Protein 5A9A (pdb70)

Foldseek 3Di:
DDDPPCPDDVVVVVVVVVQVCLVCVLVPQQRKKKKWKWFAFPLRWIKIKIKIWRFKAWDWQALLSQFAPCDPVCVLQSVLVLCCLVPPPRGPHDDQDDRGGTFKIKMKIFGQWPQQPKWKDWAFNRRFNDPDNVPTDPDDPRIDGSVQFDALDPTITMDMGGDPHSGIIIIIMTGHDDDPPDDLCPPVRVVVSVVRTDMDTDDMDIGNHVVSVLVVCQVVQTWDQDPVRRTSGNSHGDDDDD

Nearest PDB structures (foldseek):
  5a9a-assembly1_A  TM=1.004E+00  e=1.719E-53  Simulium ubiquitum cypovirus
  5a8s-assembly1_A  TM=9.266E-01  e=2.709E-26  Antheraea mylitta cypovirus 4
  5a9c-assembly1_A  TM=9.370E-01  e=7.219E-24  Antheraea mylitta cypovirus 4
  5a8t-assembly1_A  TM=9.365E-01  e=8.129E-24  Antheraea mylitta cypovirus 4
  5yrc-assembly1_A  TM=8.456E-01  e=1.979E-15  Bombyx mori cypovirus 1

Sequence (242 aa):
SNQPFNQPNVLQERQHLVNRQLVQGPNVQDAIKRVAIIFIYKNGSYRLIDYNAPEFINGYFNWRDMLYMDKPAHSNRHKEFENQIRRPDHGDSHHPELFEYPVAIMISANGNICWENVRVEVENEDCLNHEDWRRARAWGPRCYKGSQMMKCSALGRFLYIPLRCQNESLKFKFPSRMSGGDNRYSSHSIGQVIQNNIIIRNNPLYLDNEGDLIDYMQAKNLCYIDSAAVVDCNGLAGDSEC

Radius of gyration: 21.83 Å; Cα contacts (8 Å, |Δi|>4): 462; chains: 1; bounding box: 40×85×52 Å

Structure (mmCIF, N/CA/C/O backbone):
data_5A9A
#
_entry.id   5A9A
#
_cell.length_a   103.360
_cell.length_b   103.360
_cell.length_c   103.360
_cell.angle_alpha   90.00
_cell.angle_beta   90.00
_cell.angle_gamma   90.00
#
_symmetry.space_group_name_H-M   'I 2 3'
#
loop_
_entity.id
_entity.type
_entity.pdbx_description
1 polymer POLYHEDRIN
2 non-polymer "URIDINE 5'-TRIPHOSPHATE"
3 water water
#
loop_
_atom_site.group_PDB
_atom_site.id
_atom_site.type_symbol
_atom_site.label_atom_id
_atom_site.label_alt_id
_atom_site.label_comp_id
_atom_site.label_asym_id
_atom_site.label_entity_id
_atom_site.label_seq_id
_atom_site.pdbx_PDB_ins_code
_atom_site.Cartn_x
_atom_site.Cartn_y
_atom_site.Cartn_z
_atom_site.occupancy
_atom_site.B_iso_or_equiv
_atom_site.auth_seq_id
_atom_site.auth_comp_id
_atom_site.auth_asym_id
_atom_site.auth_atom_id
_atom_site.pdbx_PDB_model_num
ATOM 4 N N . SER A 1 2 ? 51.120 76.796 -18.424 1.00 30.39 2 SER A N 1
ATOM 5 C CA . SER A 1 2 ? 51.183 75.343 -18.525 1.00 29.29 2 SER A CA 1
ATOM 6 C C . SER A 1 2 ? 49.925 74.694 -17.951 1.00 33.06 2 SER A C 1
ATOM 7 O O . SER A 1 2 ? 49.077 75.365 -17.357 1.00 27.99 2 SER A O 1
ATOM 10 N N . ASN A 1 3 ? 49.816 73.381 -18.128 1.00 30.72 3 ASN A N 1
ATOM 11 C CA . ASN A 1 3 ? 48.632 72.645 -17.706 1.00 31.82 3 ASN A CA 1
ATOM 12 C C . ASN A 1 3 ? 48.969 71.193 -17.384 1.00 31.33 3 ASN A C 1
ATOM 13 O O . ASN A 1 3 ? 49.802 70.579 -18.050 1.00 27.69 3 ASN A O 1
ATOM 18 N N . GLN A 1 4 ? 48.312 70.648 -16.364 1.00 30.68 4 GLN A N 1
ATOM 19 C CA . GLN A 1 4 ? 48.579 69.285 -15.917 1.00 31.15 4 GLN A CA 1
ATOM 20 C C . GLN A 1 4 ? 47.326 68.420 -16.006 1.00 30.79 4 GLN A C 1
ATOM 21 O O . GLN A 1 4 ? 46.641 68.207 -15.004 1.00 29.23 4 GLN A O 1
ATOM 27 N N . PRO A 1 5 ? 47.027 67.912 -17.211 1.00 28.82 5 PRO A N 1
ATOM 28 C CA . PRO A 1 5 ? 45.804 67.136 -17.454 1.00 28.15 5 PRO A CA 1
ATOM 29 C C . PRO A 1 5 ? 45.928 65.644 -17.133 1.00 29.41 5 PRO A C 1
ATOM 30 O O . PRO A 1 5 ? 44.957 64.902 -17.293 1.00 24.64 5 PRO A O 1
ATOM 34 N N . PHE A 1 6 ? 47.104 65.205 -16.698 1.00 29.59 6 PHE A N 1
ATOM 35 C CA . PHE A 1 6 ? 47.301 63.796 -16.374 1.00 29.79 6 PHE A CA 1
ATOM 36 C C . PHE A 1 6 ? 47.095 63.561 -14.884 1.00 33.67 6 PHE A C 1
ATOM 37 O O . PHE A 1 6 ? 48.024 63.224 -14.147 1.00 34.92 6 PHE A O 1
ATOM 45 N N . ASN A 1 7 ? 45.852 63.751 -14.457 1.00 32.10 7 ASN A N 1
ATOM 46 C CA . ASN A 1 7 ? 45.461 63.557 -13.071 1.00 30.63 7 ASN A CA 1
ATOM 47 C C . ASN A 1 7 ? 44.304 62.568 -12.972 1.00 28.62 7 ASN A C 1
ATOM 48 O O . ASN A 1 7 ? 43.407 62.726 -12.143 1.00 25.34 7 ASN A O 1
ATOM 53 N N . GLN A 1 8 ? 44.320 61.555 -13.835 1.00 27.56 8 GLN A N 1
ATOM 54 C CA . GLN A 1 8 ? 43.318 60.501 -13.780 1.00 29.00 8 GLN A CA 1
ATOM 55 C C . GLN A 1 8 ? 43.322 59.905 -12.381 1.00 28.59 8 GLN A C 1
ATOM 56 O O . GLN A 1 8 ? 44.355 59.427 -11.909 1.00 28.15 8 GLN A O 1
ATOM 62 N N . PRO A 1 9 ? 42.168 59.947 -11.701 1.00 27.38 9 PRO A N 1
ATOM 63 C CA . PRO A 1 9 ? 42.072 59.368 -10.358 1.00 26.36 9 PRO A CA 1
ATOM 64 C C . PRO A 1 9 ? 42.441 57.889 -10.338 1.00 24.12 9 PRO A C 1
ATOM 65 O O . PRO A 1 9 ? 42.282 57.208 -11.350 1.00 24.09 9 PRO A O 1
ATOM 69 N N . ASN A 1 10 ? 42.938 57.407 -9.203 1.00 27.17 10 ASN A N 1
ATOM 70 C CA . ASN A 1 10 ? 43.280 55.996 -9.055 1.00 29.40 10 ASN A CA 1
ATOM 71 C C . ASN A 1 10 ? 42.698 55.423 -7.769 1.00 27.90 10 ASN A C 1
ATOM 72 O O . ASN A 1 10 ? 43.280 54.532 -7.151 1.00 27.25 10 ASN A O 1
ATOM 77 N N . VAL A 1 11 ? 41.540 55.943 -7.377 1.00 26.14 11 VAL A N 1
ATOM 78 C CA . VAL A 1 11 ? 40.854 55.479 -6.178 1.00 25.43 11 VAL A CA 1
ATOM 79 C C . VAL A 1 11 ? 40.132 54.161 -6.453 1.00 24.54 11 VAL A C 1
ATOM 80 O O . VAL A 1 11 ? 39.984 53.329 -5.559 1.00 22.12 11 VAL A O 1
ATOM 84 N N . LEU A 1 12 ? 39.685 53.970 -7.692 1.00 22.59 12 LEU A N 1
ATOM 85 C CA . LEU A 1 12 ? 38.938 52.768 -8.049 1.00 23.25 12 LEU A CA 1
ATOM 86 C C . LEU A 1 12 ? 39.745 51.509 -7.747 1.00 22.38 12 LEU A C 1
ATOM 87 O O . LEU A 1 12 ? 39.241 50.578 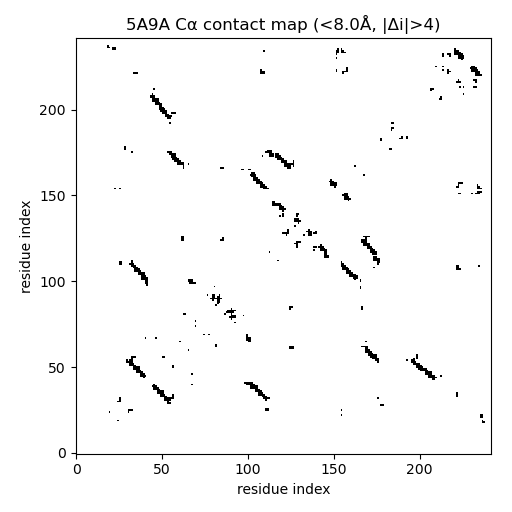-7.120 1.00 20.38 12 LEU A O 1
ATOM 92 N N . GLN A 1 13 ? 40.995 51.483 -8.202 1.00 22.13 13 GLN A N 1
ATOM 93 C CA . GLN A 1 13 ? 41.884 50.362 -7.926 1.00 27.12 13 GLN A CA 1
ATOM 94 C C . GLN A 1 13 ? 41.878 50.051 -6.437 1.00 27.15 13 GLN A C 1
ATOM 95 O O . GLN A 1 13 ? 41.838 48.891 -6.026 1.00 24.78 13 GLN A O 1
ATOM 101 N N . GLU A 1 14 ? 41.914 51.108 -5.635 1.00 25.95 14 GLU A N 1
ATOM 102 C CA . GLU A 1 14 ? 42.063 50.976 -4.194 1.00 28.21 14 GLU A CA 1
ATOM 103 C C . GLU A 1 14 ? 40.763 50.493 -3.565 1.00 26.01 14 GLU A C 1
ATOM 104 O O . GLU A 1 14 ? 40.779 49.695 -2.629 1.00 28.69 14 GLU A O 1
ATOM 110 N N . ARG A 1 15 ? 39.638 50.974 -4.084 1.00 23.07 15 ARG A N 1
ATOM 111 C CA . ARG A 1 15 ? 38.337 50.548 -3.584 1.00 23.90 15 ARG A CA 1
ATOM 112 C C . ARG A 1 15 ? 38.152 49.046 -3.778 1.00 26.44 15 ARG A C 1
ATOM 113 O O . ARG A 1 15 ? 37.744 48.338 -2.856 1.00 23.94 15 ARG A O 1
ATOM 121 N N . GLN A 1 16 ? 38.449 48.562 -4.980 1.00 21.73 16 GLN A N 1
ATOM 122 C CA . GLN A 1 16 ? 38.356 47.135 -5.265 1.00 22.36 16 GLN A CA 1
ATOM 123 C C . GLN A 1 16 ? 39.317 46.366 -4.368 1.00 24.16 16 GLN A C 1
ATOM 124 O O . GLN A 1 16 ? 38.983 45.307 -3.839 1.00 22.51 16 GLN A O 1
ATOM 130 N N . HIS A 1 17 ? 40.516 46.916 -4.205 1.00 26.35 17 HIS A N 1
ATOM 131 C CA . HIS A 1 17 ? 41.553 46.299 -3.390 1.00 30.32 17 HIS A CA 1
ATOM 132 C C . HIS A 1 17 ? 41.094 46.092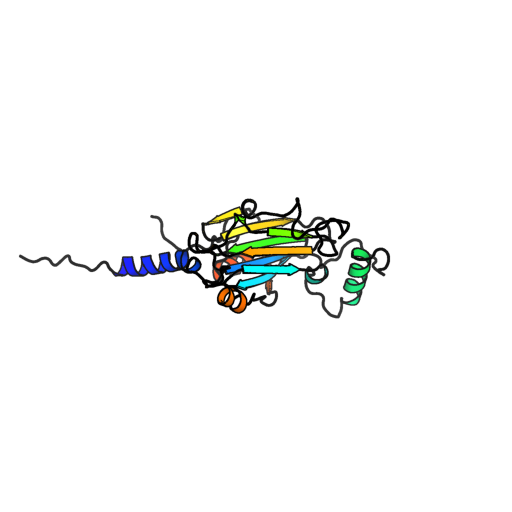 -1.948 1.00 31.11 17 HIS A C 1
ATOM 133 O O . HIS A 1 17 ? 41.375 45.056 -1.347 1.00 28.53 17 HIS A O 1
ATOM 140 N N . LEU A 1 18 ? 40.389 47.075 -1.397 1.00 28.53 18 LEU A N 1
ATOM 141 C CA . LEU A 1 18 ? 39.906 46.983 -0.024 1.00 29.43 18 LEU A CA 1
ATOM 142 C C . LEU A 1 18 ? 38.758 45.985 0.080 1.00 28.45 18 LEU A C 1
ATOM 143 O O . LEU A 1 18 ? 38.598 45.314 1.099 1.00 25.09 18 LEU A O 1
ATOM 148 N N . VAL A 1 19 ? 37.954 45.894 -0.974 1.00 24.09 19 VAL A N 1
ATOM 149 C CA . VAL A 1 19 ? 36.912 44.879 -1.036 1.00 25.65 19 VAL A CA 1
ATOM 150 C C . VAL A 1 19 ? 37.560 43.495 -0.992 1.00 26.51 19 VAL A C 1
ATOM 151 O O . VAL A 1 19 ? 37.088 42.599 -0.293 1.00 25.09 19 VAL A O 1
ATOM 155 N N . ASN A 1 20 ? 38.649 43.332 -1.738 1.00 23.06 20 ASN A N 1
ATOM 156 C CA . ASN A 1 20 ? 39.404 42.082 -1.723 1.00 25.21 20 ASN A CA 1
ATOM 157 C C . ASN A 1 20 ? 39.978 41.775 -0.340 1.00 27.70 20 ASN A C 1
ATOM 158 O O . ASN A 1 20 ? 39.859 40.652 0.150 1.00 26.46 20 ASN A O 1
ATOM 163 N N . ARG A 1 21 ? 40.602 42.770 0.286 1.00 26.12 21 ARG A N 1
ATOM 164 C CA . ARG A 1 21 ? 41.183 42.586 1.615 1.00 31.44 21 ARG A CA 1
ATOM 165 C C . ARG A 1 21 ? 40.087 42.334 2.641 1.00 27.39 21 ARG A C 1
ATOM 166 O O . ARG A 1 21 ? 40.264 41.549 3.572 1.00 25.64 21 ARG A O 1
ATOM 174 N N . GLN A 1 22 ? 38.955 43.003 2.457 1.00 25.93 22 GLN A N 1
ATOM 175 C CA . GLN A 1 22 ? 37.812 42.866 3.352 1.00 26.38 22 GLN A CA 1
ATOM 176 C C . GLN A 1 22 ? 37.376 41.411 3.503 1.00 26.91 22 GLN A C 1
ATOM 177 O O . GLN A 1 22 ? 37.050 40.963 4.602 1.00 25.32 22 GLN A O 1
ATOM 183 N N . LEU A 1 23 ? 37.367 40.677 2.396 1.00 25.39 23 LEU A N 1
ATOM 184 C CA . LEU A 1 23 ? 36.953 39.277 2.415 1.00 23.26 23 LEU A CA 1
ATOM 185 C C . LEU A 1 23 ? 37.969 38.411 3.152 1.00 24.04 23 LEU A C 1
ATOM 186 O O . LEU A 1 23 ? 37.614 37.394 3.749 1.00 23.42 23 LEU A O 1
ATOM 191 N N . VAL A 1 24 ? 39.232 38.819 3.112 1.00 23.68 24 VAL A N 1
ATOM 192 C CA . VAL A 1 24 ? 40.296 38.071 3.772 1.00 23.07 24 VAL A CA 1
ATOM 193 C C . VAL A 1 24 ? 40.440 38.464 5.239 1.00 26.14 24 VAL A C 1
ATOM 194 O O . VAL A 1 24 ? 40.780 37.630 6.078 1.00 23.99 24 VAL A O 1
ATOM 198 N N . GLN A 1 25 ? 40.181 39.731 5.550 1.00 23.14 25 GLN A N 1
ATOM 199 C CA . GLN A 1 25 ? 40.333 40.227 6.916 1.00 22.73 25 GLN A CA 1
ATOM 200 C C . GLN A 1 25 ? 39.006 40.267 7.672 1.00 19.94 25 GLN A C 1
ATOM 201 O O . GLN A 1 25 ? 38.986 40.281 8.904 1.00 18.78 25 GLN A O 1
ATOM 207 N N . GLY A 1 26 ? 37.904 40.292 6.932 1.00 18.12 26 GLY A N 1
ATOM 208 C CA . GLY A 1 26 ? 36.582 40.309 7.532 1.00 19.60 26 GLY A CA 1
ATOM 209 C C . GLY A 1 26 ? 36.399 39.242 8.600 1.00 17.18 26 GLY A C 1
ATOM 210 O O . GLY A 1 26 ? 35.851 39.515 9.665 1.00 16.97 26 GLY A O 1
ATOM 211 N N . PRO A 1 27 ? 36.838 38.008 8.312 1.00 17.87 27 PRO A N 1
ATOM 212 C CA . PRO A 1 27 ? 36.730 36.910 9.281 1.00 18.57 27 PRO A CA 1
ATOM 213 C C . PRO A 1 27 ? 37.513 37.126 10.579 1.00 17.42 27 PRO A C 1
ATOM 214 O O . PRO A 1 27 ? 37.260 36.412 11.549 1.00 16.48 27 PRO A O 1
ATOM 218 N N . ASN A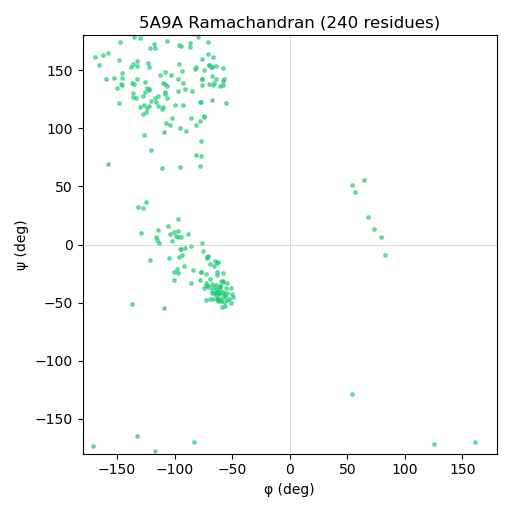 1 28 ? 38.432 38.089 10.604 1.00 17.51 28 ASN A N 1
ATOM 219 C CA . ASN A 1 28 ? 39.305 38.273 11.764 1.00 19.26 28 AS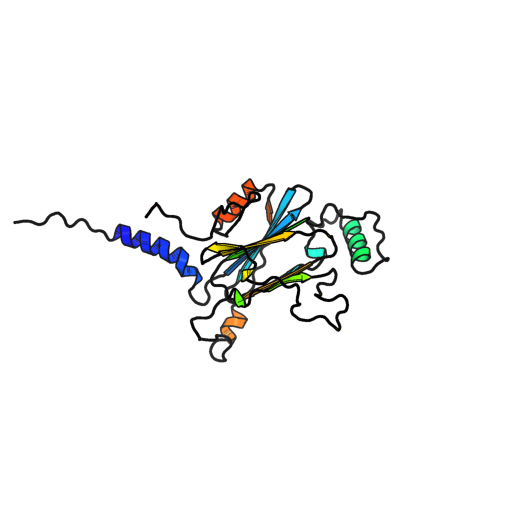N A CA 1
ATOM 220 C C . ASN A 1 28 ? 38.814 39.320 12.766 1.00 18.50 28 ASN A C 1
ATOM 221 O O . ASN A 1 28 ? 39.438 39.525 13.808 1.00 16.68 28 ASN A O 1
ATOM 226 N N . VAL A 1 29 ? 37.709 39.988 12.448 1.00 17.53 29 VAL A N 1
ATOM 227 C CA . VAL A 1 29 ? 37.066 40.887 13.400 1.00 17.80 29 VAL A CA 1
ATOM 228 C C .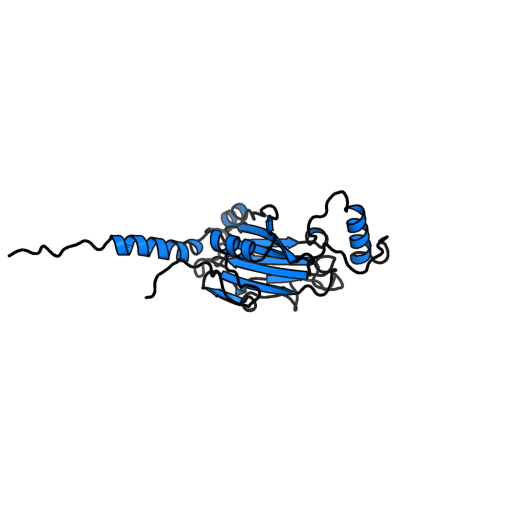 VAL A 1 29 ? 36.437 40.041 14.501 1.00 18.70 29 VAL A C 1
ATOM 229 O O . VAL A 1 29 ? 35.853 38.994 14.226 1.00 16.79 29 VAL A O 1
ATOM 233 N N . GLN A 1 30 ? 36.560 40.480 15.749 1.00 19.39 30 GLN A N 1
ATOM 234 C CA . GLN A 1 30 ? 35.966 39.735 16.853 1.00 16.96 30 GLN A CA 1
ATOM 235 C C . GLN A 1 30 ? 34.455 39.637 16.663 1.00 16.48 30 GLN A C 1
ATOM 236 O O . GLN A 1 30 ? 33.795 40.612 16.301 1.00 14.76 30 GLN A O 1
ATOM 242 N N . ASP A 1 31 ? 33.926 38.441 16.903 1.00 15.68 31 ASP A N 1
ATOM 243 C CA . ASP A 1 31 ? 32.517 38.124 16.657 1.00 17.38 31 ASP A CA 1
ATOM 244 C C . ASP A 1 31 ? 32.185 37.979 15.170 1.00 18.80 31 ASP A C 1
ATOM 245 O O . ASP A 1 31 ? 31.015 37.948 14.785 1.00 16.26 31 ASP A O 1
ATOM 250 N N . ALA A 1 32 ? 33.215 37.885 14.335 1.00 16.81 32 ALA A N 1
ATOM 251 C CA . ALA A 1 32 ? 33.016 37.477 12.951 1.00 17.79 32 ALA A CA 1
ATOM 252 C C . ALA A 1 32 ? 32.631 36.002 12.951 1.00 16.49 32 ALA A C 1
ATOM 253 O O . ALA A 1 32 ? 32.968 35.267 13.877 1.00 16.59 32 ALA A O 1
ATOM 255 N N . ILE A 1 33 ? 31.921 35.572 11.916 1.00 16.83 33 ILE A N 1
ATOM 256 C CA . ILE A 1 33 ? 31.468 34.190 11.832 1.00 16.82 33 ILE A CA 1
ATOM 257 C C . ILE A 1 33 ? 32.594 33.241 11.434 1.00 16.05 33 ILE A C 1
ATOM 258 O O . ILE A 1 33 ? 33.447 33.576 10.614 1.00 15.44 33 ILE A O 1
ATOM 263 N N . LYS A 1 34 ? 32.587 32.056 12.036 1.00 15.69 34 LYS A N 1
ATOM 264 C CA . LYS A 1 34 ? 33.441 30.956 11.603 1.00 16.54 34 LYS A CA 1
ATOM 265 C C . LYS A 1 34 ? 32.541 29.924 10.946 1.00 15.49 34 LYS A C 1
ATOM 266 O O . LYS A 1 34 ? 31.382 29.784 11.335 1.00 13.92 34 LYS A O 1
ATOM 272 N N . ARG A 1 35 ? 33.060 29.204 9.955 1.00 14.40 35 ARG A N 1
ATOM 273 C CA . ARG A 1 35 ? 32.235 28.269 9.197 1.00 16.23 35 ARG A CA 1
ATOM 274 C C . ARG A 1 35 ? 32.938 26.932 8.960 1.00 16.61 35 ARG A C 1
ATOM 275 O O . ARG A 1 35 ? 34.064 26.880 8.462 1.00 14.91 35 ARG A O 1
ATOM 283 N N . VAL A 1 36 ? 32.257 25.854 9.333 1.00 16.63 36 VAL A N 1
ATOM 284 C CA . VAL A 1 36 ? 32.801 24.509 9.214 1.00 16.09 36 VAL A CA 1
ATOM 285 C C . VAL A 1 36 ? 31.843 23.621 8.431 1.00 15.41 36 VAL A C 1
ATOM 286 O O . VAL A 1 36 ? 30.640 23.591 8.707 1.00 14.36 36 VAL A O 1
ATOM 290 N N . ALA A 1 37 ? 32.376 22.905 7.447 1.00 13.82 37 ALA A N 1
ATOM 291 C CA . ALA A 1 37 ? 31.588 21.913 6.724 1.00 15.92 37 ALA A CA 1
ATOM 292 C C . ALA A 1 37 ? 32.073 20.507 7.058 1.00 17.28 37 ALA A C 1
ATOM 293 O O . ALA A 1 37 ? 33.226 20.158 6.788 1.00 14.73 37 ALA A O 1
ATOM 295 N N . ILE A 1 38 ? 31.198 19.714 7.671 1.00 16.54 38 ILE A N 1
ATOM 296 C CA . ILE A 1 38 ? 31.465 18.299 7.882 1.00 16.83 38 ILE A CA 1
ATOM 297 C C . ILE A 1 38 ? 30.879 17.535 6.705 1.00 17.08 38 ILE A C 1
ATOM 298 O O . ILE A 1 38 ? 29.675 17.605 6.455 1.00 16.92 38 ILE A O 1
ATOM 303 N N . ILE A 1 39 ? 31.728 16.811 5.982 1.00 15.98 39 ILE A N 1
ATOM 304 C CA . ILE A 1 39 ? 31.296 16.098 4.787 1.00 16.31 39 ILE A CA 1
ATOM 305 C C . ILE A 1 39 ? 31.575 14.603 4.904 1.00 17.10 39 ILE A C 1
ATOM 306 O O . ILE A 1 39 ? 32.727 14.188 5.044 1.00 18.16 39 ILE A O 1
ATOM 311 N N . PHE A 1 40 ? 30.518 13.799 4.843 1.00 18.10 40 PHE A N 1
ATOM 312 C CA . PHE A 1 40 ? 30.662 12.349 4.863 1.00 17.46 40 PHE A CA 1
ATOM 313 C C . PHE A 1 40 ? 30.621 11.790 3.446 1.00 16.12 40 PHE A C 1
ATOM 314 O O . PHE A 1 40 ? 29.864 12.271 2.604 1.00 15.35 40 PHE A O 1
ATOM 322 N N . ILE A 1 41 ? 31.441 10.776 3.193 1.00 15.85 41 ILE A N 1
ATOM 323 C CA . ILE A 1 41 ? 31.432 10.075 1.915 1.00 18.22 41 ILE A CA 1
ATOM 324 C C . ILE A 1 41 ? 30.825 8.696 2.119 1.00 15.74 41 ILE A C 1
ATOM 325 O O . ILE A 1 41 ? 31.126 8.028 3.108 1.00 16.46 41 ILE A O 1
ATOM 330 N N . TYR A 1 42 ? 29.979 8.268 1.187 1.00 14.38 42 TYR A N 1
ATOM 331 C CA . TYR A 1 42 ? 29.251 7.012 1.348 1.00 15.93 42 TYR A CA 1
ATOM 332 C C . TYR A 1 42 ? 29.573 5.979 0.273 1.00 19.19 42 TYR A C 1
ATOM 333 O O . TYR A 1 42 ? 30.283 6.266 -0.693 1.00 16.46 42 TYR A O 1
ATOM 342 N N . LYS A 1 43 ? 29.048 4.771 0.462 1.00 18.13 43 LYS A N 1
ATOM 343 C CA . LYS A 1 43 ? 29.365 3.645 -0.404 1.00 20.24 43 LYS A CA 1
ATOM 344 C C . LYS A 1 43 ? 28.741 3.781 -1.788 1.00 20.03 43 LYS A C 1
ATOM 345 O O . LYS A 1 43 ? 29.052 2.998 -2.684 1.00 23.23 43 LYS A O 1
ATOM 351 N N . ASN A 1 44 ? 27.861 4.763 -1.962 1.00 17.83 44 ASN A N 1
ATOM 352 C CA . ASN A 1 44 ? 27.315 5.057 -3.283 1.00 18.59 44 ASN A CA 1
ATOM 353 C C . ASN A 1 44 ? 28.108 6.168 -3.967 1.00 17.63 44 ASN A C 1
ATOM 354 O O . ASN A 1 44 ? 27.734 6.640 -5.037 1.00 16.59 44 ASN A O 1
ATOM 359 N N . GLY A 1 45 ? 29.204 6.581 -3.336 1.00 17.47 45 GLY A N 1
ATOM 360 C CA . GLY A 1 45 ? 30.103 7.561 -3.918 1.00 18.46 45 GLY A CA 1
ATOM 361 C C . GLY A 1 45 ? 29.612 8.992 -3.794 1.00 18.20 45 GLY A C 1
ATOM 362 O O . GLY A 1 45 ? 30.215 9.910 -4.353 1.00 16.97 45 GLY A O 1
ATOM 363 N N . SER A 1 46 ? 28.519 9.190 -3.063 1.00 15.35 46 SER A N 1
ATOM 364 C CA . SER A 1 46 ? 27.945 10.522 -2.905 1.00 15.93 46 SER A CA 1
ATOM 365 C C . SER A 1 46 ? 28.211 11.072 -1.510 1.00 16.20 46 SER A C 1
ATOM 366 O O . SER A 1 46 ? 28.748 10.375 -0.650 1.00 13.85 46 SER A O 1
ATOM 369 N N . TYR A 1 47 ? 27.821 12.325 -1.296 1.00 15.66 47 TYR A N 1
ATOM 370 C CA . TYR A 1 47 ? 28.191 13.047 -0.087 1.00 16.31 47 TYR A CA 1
ATOM 371 C C . TYR A 1 47 ? 26.988 13.540 0.705 1.00 14.97 47 TYR A C 1
ATOM 372 O O . TYR A 1 47 ? 25.918 13.786 0.154 1.00 14.16 47 TYR A O 1
ATOM 381 N N . ARG A 1 48 ? 27.185 13.680 2.011 1.00 15.69 48 ARG A N 1
ATOM 382 C CA . ARG A 1 48 ? 26.232 14.363 2.871 1.00 15.13 48 ARG A CA 1
ATOM 383 C C . ARG A 1 48 ? 26.992 15.440 3.629 1.00 16.25 48 ARG A C 1
ATOM 384 O O . ARG A 1 48 ? 27.931 15.138 4.365 1.00 15.54 48 ARG A O 1
ATOM 392 N N . LEU A 1 49 ? 26.590 16.692 3.438 1.00 14.32 49 LEU A N 1
ATOM 393 C CA . LEU A 1 49 ? 27.339 17.827 3.965 1.00 16.15 49 LEU A CA 1
ATOM 394 C C . LEU A 1 49 ? 26.546 18.572 5.029 1.00 16.14 49 LEU A C 1
ATOM 395 O O . LEU A 1 49 ? 25.401 18.965 4.806 1.00 16.17 49 LEU A O 1
ATOM 400 N N . ILE A 1 50 ? 27.164 18.769 6.188 1.00 19.17 50 ILE A N 1
ATOM 401 C CA . ILE A 1 50 ? 26.527 19.506 7.272 1.00 18.90 50 ILE A CA 1
ATOM 402 C C . ILE A 1 50 ? 27.277 20.803 7.539 1.00 17.78 50 ILE A C 1
ATOM 403 O O . ILE A 1 50 ? 28.453 20.797 7.900 1.00 15.57 50 ILE A O 1
ATOM 408 N N . ASP A 1 51 ? 26.569 21.913 7.367 1.00 17.46 51 ASP A N 1
ATOM 409 C CA . ASP A 1 51 ? 27.167 23.240 7.402 1.00 17.84 51 ASP A CA 1
ATOM 410 C C . ASP A 1 51 ? 26.942 23.915 8.754 1.00 18.55 51 ASP A C 1
ATOM 411 O O . ASP A 1 51 ? 25.802 24.122 9.171 1.00 15.58 51 ASP A O 1
ATOM 416 N N . TYR A 1 52 ? 28.037 24.256 9.430 1.00 16.80 52 TYR A N 1
ATOM 417 C CA . TYR A 1 52 ? 27.979 24.892 10.744 1.00 16.01 52 TYR A CA 1
ATOM 418 C C . TYR A 1 52 ? 28.494 26.324 10.677 1.00 15.87 52 TYR A C 1
ATOM 419 O O . TYR A 1 52 ? 29.412 26.626 9.912 1.00 15.65 52 TYR A O 1
ATOM 428 N N . ASN A 1 53 ? 27.916 27.204 11.487 1.00 15.17 53 ASN A N 1
ATOM 429 C CA . ASN A 1 53 ? 28.498 28.527 11.692 1.00 14.42 53 ASN A CA 1
ATOM 430 C C . ASN A 1 53 ? 28.277 29.028 13.118 1.00 14.84 53 ASN A C 1
ATOM 431 O O . ASN A 1 53 ? 27.273 28.705 13.757 1.00 13.80 53 ASN A O 1
ATOM 436 N N . ALA A 1 54 ? 29.237 29.799 13.618 1.00 13.81 54 ALA A N 1
ATOM 437 C CA . ALA A 1 54 ? 29.142 30.392 14.948 1.00 16.06 54 ALA A CA 1
ATOM 438 C C . ALA A 1 54 ? 30.199 31.482 15.094 1.00 16.06 54 ALA A C 1
ATOM 439 O O . ALA A 1 54 ? 31.218 31.460 14.404 1.00 14.96 54 ALA A O 1
ATOM 441 N N . PRO A 1 55 ? 29.949 32.456 15.979 1.00 15.95 55 PRO A N 1
ATOM 442 C CA . PRO A 1 55 ? 30.885 33.571 16.153 1.00 17.44 55 PRO A CA 1
ATOM 443 C C . PRO A 1 55 ? 31.938 33.362 17.245 1.00 20.45 55 PRO A C 1
ATOM 444 O O . PRO A 1 55 ? 32.945 34.072 17.229 1.00 18.92 55 PRO A O 1
ATOM 448 N N . GLU A 1 56 ? 31.726 32.424 18.168 1.00 17.43 56 GLU A N 1
ATOM 449 C CA . GLU A 1 56 ? 32.705 32.185 19.231 1.00 17.76 56 GLU A CA 1
ATOM 450 C C . GLU A 1 56 ? 33.434 30.850 19.049 1.00 17.56 56 GLU A C 1
ATOM 451 O O . GLU A 1 56 ? 34.662 30.804 19.020 1.00 16.62 56 GLU A O 1
ATOM 457 N N . PHE A 1 57 ? 32.678 29.764 18.939 1.00 16.26 57 PHE A N 1
ATOM 458 C CA . PHE A 1 57 ? 33.273 28.452 18.688 1.00 17.03 57 PHE A CA 1
ATOM 459 C C . PHE A 1 57 ? 32.257 27.473 18.123 1.00 15.90 57 PHE A C 1
ATOM 460 O O . PHE A 1 57 ? 31.091 27.484 18.510 1.00 15.94 57 PHE A O 1
ATOM 468 N N . ILE A 1 58 ? 32.710 26.634 17.195 1.00 16.16 58 ILE A N 1
ATOM 469 C CA . ILE A 1 58 ? 31.883 25.558 16.667 1.00 17.00 58 ILE A CA 1
ATOM 470 C C . ILE A 1 58 ? 32.317 24.234 17.266 1.00 17.07 58 ILE A C 1
ATOM 471 O O . ILE A 1 58 ? 33.341 23.673 16.877 1.00 17.01 58 ILE A O 1
ATOM 476 N N . ASN A 1 59 ? 31.546 23.744 18.227 1.00 16.17 59 ASN A N 1
ATOM 477 C CA . ASN A 1 59 ? 31.717 22.381 18.695 1.00 18.89 59 ASN A CA 1
ATOM 478 C C . ASN A 1 59 ? 30.416 21.618 18.513 1.00 20.78 59 ASN A C 1
ATOM 479 O O . ASN A 1 59 ? 29.373 22.202 18.215 1.00 18.66 59 ASN A O 1
ATOM 484 N N . GLY A 1 60 ? 30.486 20.306 18.679 1.00 17.35 60 GLY A N 1
ATOM 485 C CA . GLY A 1 60 ? 29.339 19.458 18.445 1.00 19.60 60 GLY A CA 1
ATOM 486 C C . GLY A 1 60 ? 29.796 18.032 18.248 1.00 19.51 60 GLY A C 1
ATOM 487 O O . GLY A 1 60 ? 30.964 17.707 18.473 1.00 15.67 60 GLY A O 1
ATOM 488 N N . TYR A 1 61 ? 28.878 17.179 17.815 1.00 17.62 61 TYR A N 1
ATOM 489 C CA . TYR A 1 61 ? 29.183 15.769 17.676 1.00 15.54 61 TYR A CA 1
ATOM 490 C C . TYR A 1 61 ? 28.230 15.101 16.707 1.00 16.45 61 TYR A C 1
ATOM 491 O O . TYR A 1 61 ? 27.187 15.649 16.353 1.00 16.26 61 TYR A O 1
ATOM 500 N N . PHE A 1 62 ? 28.612 13.905 16.284 1.00 16.83 62 PHE A N 1
ATOM 501 C CA . PHE A 1 62 ? 27.707 12.993 15.616 1.00 16.45 62 PHE A CA 1
ATOM 502 C C . PHE A 1 62 ? 27.754 11.698 16.401 1.00 16.43 62 PHE A C 1
ATOM 503 O O . PHE A 1 62 ? 28.799 11.053 16.450 1.00 16.49 62 PHE A O 1
ATOM 511 N N . ASN A 1 63 ? 26.650 11.318 17.037 1.00 16.12 63 ASN A N 1
ATOM 512 C CA . ASN A 1 63 ? 26.604 10.013 17.684 1.00 15.60 63 ASN A CA 1
ATOM 513 C C . ASN A 1 63 ? 26.554 8.972 16.581 1.00 16.21 63 ASN A C 1
ATOM 514 O O . ASN A 1 63 ? 26.462 9.332 15.408 1.00 16.16 63 ASN A O 1
ATOM 519 N N . TRP A 1 64 ? 26.623 7.693 16.932 1.00 15.17 64 TRP A N 1
ATOM 520 C CA . TRP A 1 64 ? 26.722 6.662 15.907 1.00 16.15 64 TRP A CA 1
ATOM 521 C C . TRP A 1 64 ? 25.591 6.780 14.887 1.00 16.51 64 TRP A C 1
ATOM 522 O O . TRP A 1 64 ? 25.826 6.743 13.681 1.00 15.61 64 TRP A O 1
ATOM 533 N N . ARG A 1 65 ? 24.365 6.925 15.379 1.00 17.16 65 ARG A N 1
ATOM 534 C CA . ARG A 1 65 ? 23.195 7.010 14.513 1.00 16.28 65 ARG A CA 1
ATOM 535 C C . ARG A 1 65 ? 23.288 8.209 13.575 1.00 16.39 65 ARG A C 1
ATOM 536 O O . ARG A 1 65 ? 22.854 8.141 12.426 1.00 17.84 65 ARG A O 1
ATOM 544 N N . ASP A 1 66 ? 23.858 9.305 14.071 1.00 15.50 66 ASP A N 1
ATOM 545 C CA . ASP A 1 66 ? 23.984 10.531 13.288 1.00 16.46 66 ASP A CA 1
ATOM 546 C C . ASP A 1 66 ? 24.897 10.359 12.079 1.00 16.66 66 ASP A C 1
ATOM 547 O O . ASP A 1 66 ? 24.911 11.206 11.187 1.00 16.23 66 ASP A O 1
ATOM 552 N N . MET A 1 67 ? 25.658 9.269 12.051 1.00 15.45 67 MET A N 1
ATOM 553 C CA . MET A 1 67 ? 26.623 9.041 10.981 1.00 15.63 67 MET A CA 1
ATOM 554 C C . MET A 1 67 ? 25.942 8.570 9.702 1.00 16.93 67 MET A C 1
ATOM 555 O O . MET A 1 67 ? 26.482 8.740 8.608 1.00 15.64 67 MET A O 1
ATOM 560 N N . LEU A 1 68 ? 24.757 7.980 9.838 1.00 16.98 68 LEU A N 1
ATOM 561 C CA . LEU A 1 68 ? 24.115 7.303 8.716 1.00 17.27 68 LEU A CA 1
ATOM 562 C C . LEU A 1 68 ? 23.623 8.261 7.629 1.00 18.84 68 LEU A C 1
ATOM 563 O O . LEU A 1 68 ? 23.322 9.428 7.884 1.00 16.65 68 LEU A O 1
ATOM 568 N N . TYR A 1 69 ? 23.539 7.727 6.415 1.00 20.20 69 TYR A N 1
ATOM 569 C CA . TYR A 1 69 ? 23.227 8.491 5.215 1.00 20.06 69 TYR A CA 1
ATOM 570 C C . TYR A 1 69 ? 21.873 9.201 5.277 1.00 23.81 69 TYR A C 1
ATOM 571 O O . TYR A 1 69 ? 21.792 10.413 5.070 1.00 20.30 69 TYR A O 1
ATOM 580 N N . MET A 1 70 ? 20.811 8.450 5.555 1.00 23.87 70 MET A N 1
ATOM 581 C CA . MET A 1 70 ? 19.464 9.014 5.544 1.00 29.45 70 MET A CA 1
ATOM 582 C C . MET A 1 70 ? 18.628 8.536 6.727 1.00 36.42 70 MET A C 1
ATOM 583 O O . MET A 1 70 ? 18.028 9.342 7.437 1.00 31.61 70 MET A O 1
ATOM 588 N N . ASP A 1 71 ? 18.584 7.225 6.931 1.00 36.49 71 ASP A N 1
ATOM 589 C CA . ASP A 1 71 ? 17.847 6.662 8.052 1.00 40.63 71 ASP A CA 1
ATOM 590 C C . ASP A 1 71 ? 16.350 6.935 7.900 1.00 44.72 71 ASP A C 1
ATOM 591 O O . ASP A 1 71 ? 15.720 7.512 8.787 1.00 42.90 71 ASP A O 1
ATOM 596 N N . LYS A 1 72 ? 15.788 6.519 6.768 1.00 37.17 72 LYS A N 1
ATOM 597 C CA . LYS A 1 72 ? 14.363 6.687 6.505 1.00 44.28 72 LYS A CA 1
ATOM 598 C C . LYS A 1 72 ? 13.539 5.671 7.288 1.00 44.67 72 LYS A C 1
ATOM 599 O O . LYS A 1 72 ? 14.056 4.634 7.704 1.00 42.76 72 LYS A O 1
ATOM 605 N N . PRO A 1 73 ? 12.243 5.963 7.481 1.00 44.35 73 PRO A N 1
ATOM 606 C CA . PRO A 1 73 ? 11.339 5.040 8.176 1.00 48.79 73 PRO A CA 1
ATOM 607 C C . PRO A 1 73 ? 11.395 3.615 7.623 1.00 40.22 73 PRO A C 1
ATOM 608 O O . PRO A 1 73 ? 11.308 2.660 8.394 1.00 43.70 73 PRO A O 1
ATOM 612 N N . ALA A 1 74 ? 11.542 3.476 6.309 1.00 39.40 74 ALA A N 1
ATOM 613 C CA . ALA A 1 74 ? 11.583 2.157 5.681 1.00 42.80 74 ALA A CA 1
ATOM 614 C C . ALA A 1 74 ? 12.790 1.342 6.146 1.00 46.17 74 ALA A C 1
ATOM 615 O O . ALA A 1 74 ? 12.776 0.112 6.088 1.00 42.75 74 ALA A O 1
ATOM 617 N N . HIS A 1 75 ? 13.833 2.029 6.603 1.00 43.04 75 HIS A N 1
ATOM 618 C CA . HIS A 1 75 ? 15.064 1.359 7.011 1.00 39.84 75 HIS A CA 1
ATOM 619 C C . HIS A 1 75 ? 15.330 1.519 8.507 1.00 37.17 75 HIS A C 1
ATOM 620 O O . HIS A 1 75 ? 16.422 1.211 8.984 1.00 30.82 75 HIS A O 1
ATOM 627 N N . SER A 1 76 ? 14.330 1.992 9.244 1.00 37.57 76 SER A N 1
ATOM 628 C CA . SER A 1 76 ? 14.493 2.265 10.669 1.00 34.32 76 SER A CA 1
ATOM 629 C C . SER A 1 76 ? 14.787 0.994 11.463 1.00 31.97 76 SER A C 1
ATOM 630 O O . SER A 1 76 ? 15.626 0.996 12.363 1.00 29.59 76 SER A O 1
ATOM 633 N N . ASN A 1 77 ? 14.100 -0.092 11.123 1.00 31.95 77 ASN A N 1
ATOM 634 C CA . ASN A 1 77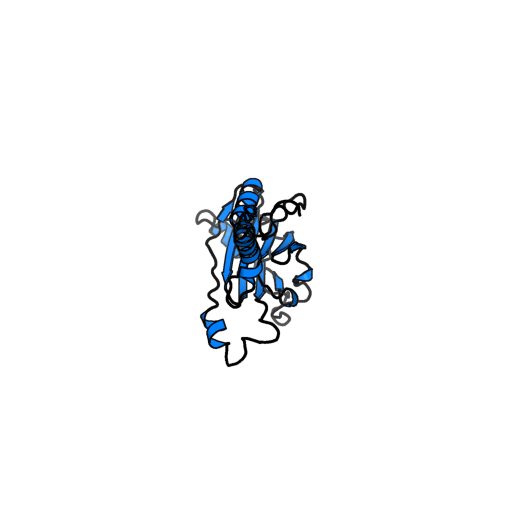 ? 14.263 -1.349 11.844 1.00 31.33 77 ASN A CA 1
ATOM 635 C C . ASN A 1 77 ? 15.659 -1.919 11.619 1.00 31.31 77 ASN A C 1
ATOM 636 O O . ASN A 1 77 ? 16.333 -2.339 12.561 1.00 22.37 77 ASN A O 1
ATOM 641 N N . ARG A 1 78 ? 16.084 -1.930 10.360 1.00 24.38 78 ARG A N 1
ATOM 642 C CA . ARG A 1 78 ? 17.423 -2.376 10.008 1.00 24.70 78 ARG A CA 1
ATOM 643 C C . ARG A 1 78 ? 18.476 -1.575 10.766 1.00 22.37 78 ARG A C 1
ATOM 644 O O . ARG A 1 78 ? 19.443 -2.131 11.285 1.00 20.31 78 ARG A O 1
ATOM 652 N N . HIS A 1 79 ? 18.282 -0.262 10.827 1.00 21.32 79 HIS A N 1
ATOM 653 C CA . HIS A 1 79 ? 19.256 0.621 11.457 1.00 22.40 79 HIS A CA 1
ATOM 654 C C . HIS A 1 79 ? 19.234 0.486 12.979 1.00 21.07 79 HIS A C 1
ATOM 655 O O . HIS A 1 79 ? 20.276 0.562 13.630 1.00 19.40 79 HIS A O 1
ATOM 662 N N . LYS A 1 80 ? 18.049 0.277 13.542 1.00 21.58 80 LYS A N 1
ATOM 663 C CA . LYS A 1 80 ? 17.928 0.030 14.974 1.00 20.30 80 LYS A CA 1
ATOM 664 C C . LYS A 1 80 ? 18.689 -1.230 15.376 1.00 20.49 80 LYS A C 1
ATOM 665 O O . LYS A 1 80 ? 19.440 -1.227 16.353 1.00 18.74 80 LYS A O 1
ATOM 671 N N . GLU A 1 81 ? 18.487 -2.309 14.626 1.00 18.72 81 GLU A N 1
ATOM 672 C CA . GLU A 1 81 ? 19.099 -3.589 14.961 1.00 18.90 81 GLU A CA 1
ATOM 673 C C . GLU A 1 81 ? 20.611 -3.536 14.787 1.00 17.77 81 GLU A C 1
ATOM 674 O O . GLU A 1 81 ? 21.358 -4.098 15.588 1.00 16.53 81 GLU A O 1
ATOM 680 N N . PHE A 1 82 ? 21.067 -2.862 13.737 1.00 16.24 82 PHE A N 1
ATOM 681 C CA . PHE A 1 82 ? 22.499 -2.716 13.528 1.00 16.94 82 PHE A CA 1
ATOM 682 C C . PHE A 1 82 ? 23.092 -1.916 14.686 1.00 16.79 82 PHE A C 1
ATOM 683 O O . PHE A 1 82 ? 24.155 -2.251 15.206 1.00 14.35 82 PHE A O 1
ATOM 691 N N . GLU A 1 83 ? 22.393 -0.864 15.100 1.00 16.06 83 GLU A N 1
ATOM 692 C CA . GLU A 1 83 ? 22.864 -0.053 16.217 1.00 17.85 83 GLU A CA 1
ATOM 693 C C . GLU A 1 83 ? 22.936 -0.881 17.501 1.00 17.96 83 GLU A C 1
ATOM 694 O O . GLU A 1 83 ? 23.874 -0.743 18.285 1.00 16.11 83 GLU A O 1
ATOM 700 N N . ASN A 1 84 ? 21.944 -1.740 17.716 1.00 19.03 84 ASN A N 1
ATOM 701 C CA . ASN A 1 84 ? 21.962 -2.637 18.867 1.00 18.83 84 ASN A CA 1
ATOM 702 C C . ASN A 1 84 ? 23.223 -3.490 18.883 1.00 19.28 84 ASN A C 1
ATOM 703 O O . ASN A 1 84 ? 23.939 -3.543 19.885 1.00 19.55 84 ASN A O 1
ATOM 708 N N . GLN A 1 85 ? 23.489 -4.160 17.768 1.00 17.54 85 GLN A N 1
ATOM 709 C CA . GLN A 1 85 ? 24.633 -5.055 17.676 1.00 18.76 85 GLN A CA 1
ATOM 710 C C . GLN A 1 85 ? 25.940 -4.299 17.898 1.00 18.41 85 GLN A C 1
ATOM 711 O O . GLN A 1 85 ? 26.857 -4.805 18.544 1.00 17.80 85 GLN A O 1
ATOM 717 N N . ILE A 1 86 ? 26.018 -3.081 17.371 1.00 17.54 86 ILE A N 1
ATOM 718 C CA . ILE A 1 86 ? 27.231 -2.281 17.497 1.00 21.12 86 ILE A CA 1
ATOM 719 C C . ILE A 1 86 ? 27.427 -1.750 18.919 1.00 18.26 86 ILE A C 1
ATOM 720 O O . ILE A 1 86 ? 28.515 -1.861 19.479 1.00 16.22 86 ILE A O 1
ATOM 725 N N . ARG A 1 87 ? 26.376 -1.178 19.501 1.00 17.35 87 ARG A N 1
ATOM 726 C CA . ARG A 1 87 ? 26.492 -0.514 20.800 1.00 17.60 87 ARG A CA 1
ATOM 727 C C . ARG A 1 87 ? 26.155 -1.419 21.981 1.00 18.93 87 ARG A C 1
ATOM 728 O O . ARG A 1 87 ? 26.349 -1.038 23.137 1.00 17.26 87 ARG A O 1
ATOM 736 N N . ARG A 1 88 ? 25.632 -2.606 21.698 1.00 17.65 88 ARG A N 1
ATOM 737 C CA . ARG A 1 88 ? 25.351 -3.572 22.752 1.00 17.38 88 ARG A CA 1
ATOM 738 C C . ARG A 1 88 ? 25.286 -4.991 22.193 1.00 17.59 88 ARG A C 1
ATOM 739 O O . ARG A 1 88 ? 24.218 -5.604 22.137 1.00 16.54 88 ARG A O 1
ATOM 747 N N . PRO A 1 89 ? 26.444 -5.519 21.775 1.00 17.17 89 PRO A N 1
ATOM 748 C CA . PRO A 1 89 ? 26.547 -6.903 21.302 1.00 17.43 89 PRO A CA 1
ATOM 749 C C . PRO A 1 89 ? 26.219 -7.881 22.424 1.00 15.93 89 PRO A C 1
ATOM 750 O O . PRO A 1 89 ? 26.587 -7.603 23.565 1.00 15.45 89 PRO A O 1
ATOM 754 N N . ASP A 1 90 ? 25.534 -8.986 22.134 1.00 16.27 90 ASP A N 1
ATOM 755 C CA . ASP A 1 90 ? 25.039 -9.308 20.797 1.00 16.73 90 ASP A CA 1
ATOM 756 C C . ASP A 1 90 ? 23.514 -9.221 20.776 1.00 17.17 90 ASP A C 1
ATOM 757 O O . ASP A 1 90 ? 22.831 -10.228 20.583 1.00 15.80 90 ASP A O 1
ATOM 762 N N . HIS A 1 91 ? 22.979 -8.019 20.968 1.00 15.96 91 HIS A N 1
ATOM 763 C CA . HIS A 1 91 ? 21.540 -7.862 21.171 1.00 17.54 91 HIS A CA 1
ATOM 764 C C . HIS A 1 91 ? 20.790 -7.289 19.970 1.00 18.80 91 HIS A C 1
ATOM 765 O O . HIS A 1 91 ? 19.652 -6.840 20.106 1.00 18.96 91 HIS A O 1
ATOM 772 N N . GLY A 1 92 ? 21.417 -7.311 18.800 1.00 17.38 92 GLY A N 1
ATOM 773 C CA . GLY A 1 92 ? 20.770 -6.822 17.596 1.00 19.56 92 GLY A CA 1
ATOM 774 C C . GLY A 1 92 ? 20.385 -7.940 16.647 1.00 18.17 92 GLY A C 1
ATOM 775 O O . GLY A 1 92 ? 21.204 -8.797 16.322 1.00 18.13 92 GLY A O 1
ATOM 776 N N . ASP A 1 93 ? 19.131 -7.937 16.207 1.00 19.59 93 ASP A N 1
ATOM 777 C CA . ASP A 1 93 ? 18.693 -8.862 15.171 1.00 19.03 93 ASP A CA 1
ATOM 778 C C . ASP A 1 93 ? 19.194 -8.329 13.832 1.00 20.09 93 ASP A C 1
ATOM 779 O O . ASP A 1 93 ? 18.416 -7.905 12.978 1.00 17.77 93 ASP A O 1
ATOM 784 N N . SER A 1 94 ? 20.513 -8.351 13.672 1.00 19.33 94 SER A N 1
ATOM 785 C CA . SER A 1 94 ? 21.178 -7.769 12.514 1.00 20.42 94 SER A CA 1
ATOM 786 C C . SER A 1 94 ? 22.001 -8.847 11.815 1.00 20.46 94 SER A C 1
ATOM 787 O O . SER A 1 94 ? 22.737 -9.585 12.467 1.00 20.36 94 SER A O 1
ATOM 790 N N . HIS A 1 95 ? 21.881 -8.934 10.492 1.00 20.22 95 HIS A N 1
ATOM 791 C CA . HIS A 1 95 ? 22.387 -10.093 9.761 1.00 20.98 95 HIS A CA 1
ATOM 792 C C . HIS A 1 95 ? 23.520 -9.802 8.779 1.00 20.38 95 HIS A C 1
ATOM 793 O O . HIS A 1 95 ? 23.909 -10.692 8.027 1.00 18.88 95 HIS A O 1
ATOM 800 N N . HIS A 1 96 ? 24.043 -8.579 8.766 1.00 18.61 96 HIS A N 1
ATOM 801 C CA . HIS A 1 96 ? 25.127 -8.243 7.843 1.00 19.52 96 HIS A CA 1
ATOM 802 C C . HIS A 1 96 ? 26.252 -7.508 8.560 1.00 18.86 96 HIS A C 1
ATOM 803 O O . HIS A 1 96 ? 25.996 -6.696 9.447 1.00 18.29 96 HIS A O 1
ATOM 810 N N . PRO A 1 97 ? 27.508 -7.792 8.175 1.00 18.41 97 PRO A N 1
ATOM 811 C CA . PRO A 1 97 ? 28.645 -7.133 8.826 1.00 19.86 97 PRO A CA 1
ATOM 812 C C . PRO A 1 97 ? 28.634 -5.613 8.679 1.00 20.49 97 PRO A C 1
ATOM 813 O O . PRO A 1 97 ? 29.040 -4.928 9.616 1.00 18.15 97 PRO A O 1
ATOM 817 N N . GLU A 1 98 ? 28.175 -5.096 7.542 1.00 17.76 98 GLU A N 1
ATOM 818 C CA . GLU A 1 98 ? 28.191 -3.653 7.314 1.00 19.50 98 GLU A CA 1
ATOM 819 C C . GLU A 1 98 ? 26.869 -3.116 6.766 1.00 18.75 98 GLU A C 1
ATOM 820 O O . GLU A 1 98 ? 26.109 -3.834 6.114 1.00 16.87 98 GLU A O 1
ATOM 826 N N . LEU A 1 99 ? 26.608 -1.843 7.048 1.00 17.05 99 LEU A N 1
ATOM 827 C CA . LEU A 1 99 ? 25.454 -1.151 6.497 1.00 19.34 99 LEU A CA 1
ATOM 828 C C . LEU A 1 99 ? 25.849 -0.432 5.213 1.00 22.19 99 LEU A C 1
ATOM 829 O O . LEU A 1 99 ? 26.923 0.164 5.132 1.00 19.05 99 LEU A O 1
ATOM 834 N N . PHE A 1 100 ? 24.980 -0.496 4.211 1.00 21.95 100 PHE A N 1
ATOM 835 C CA . PHE A 1 100 ? 25.140 0.314 3.012 1.00 22.80 100 PHE A CA 1
ATOM 836 C C . PHE A 1 100 ? 25.264 1.797 3.370 1.00 20.50 100 PHE A C 1
ATOM 837 O O . PHE A 1 100 ? 25.980 2.541 2.701 1.00 18.35 100 PHE A O 1
ATOM 845 N N . GLU A 1 101 ? 24.576 2.221 4.428 1.00 18.55 101 GLU A N 1
ATOM 846 C CA . GLU A 1 101 ? 24.437 3.648 4.723 1.00 20.30 101 GLU A CA 1
ATOM 847 C C . GLU A 1 101 ? 25.417 4.218 5.749 1.00 18.36 101 GLU A C 1
ATOM 848 O O . GLU A 1 101 ? 25.284 5.377 6.151 1.00 16.43 101 GLU A O 1
ATOM 854 N N . TYR A 1 102 ? 26.387 3.428 6.189 1.00 16.96 102 TYR A N 1
ATOM 855 C CA . TYR A 1 102 ? 27.411 3.970 7.072 1.00 17.28 102 TYR A CA 1
ATOM 856 C C . TYR A 1 102 ? 28.569 4.484 6.220 1.00 16.92 102 TYR A C 1
ATOM 857 O O . TYR A 1 102 ? 29.014 3.802 5.301 1.00 17.48 102 TYR A O 1
ATOM 866 N N . PRO A 1 103 ? 29.054 5.699 6.517 1.00 17.49 103 PRO A N 1
ATOM 867 C CA . PRO A 1 103 ? 30.035 6.352 5.641 1.00 17.79 103 PRO A CA 1
ATOM 868 C C . PRO A 1 103 ? 31.390 5.650 5.607 1.00 17.13 103 PRO A C 1
ATOM 869 O O . PRO A 1 103 ? 31.707 4.863 6.496 1.00 17.15 103 PRO A O 1
ATOM 873 N N . VAL A 1 104 ? 32.176 5.945 4.577 1.00 17.36 104 VAL A N 1
ATOM 874 C CA . VAL A 1 104 ? 33.499 5.348 4.417 1.00 17.67 104 VAL A CA 1
ATOM 875 C C . VAL A 1 104 ? 34.609 6.339 4.753 1.00 18.81 104 VAL A C 1
ATOM 876 O O . VAL A 1 104 ? 35.774 5.958 4.873 1.00 18.90 104 VAL A O 1
ATOM 880 N N . ALA A 1 105 ? 34.251 7.610 4.901 1.00 17.05 105 ALA A N 1
ATOM 881 C CA . ALA A 1 105 ? 35.242 8.639 5.191 1.00 18.46 105 ALA A CA 1
ATOM 882 C C . ALA A 1 105 ? 34.581 9.952 5.587 1.00 19.07 105 ALA A C 1
ATOM 883 O O . ALA A 1 105 ? 33.400 10.171 5.311 1.00 16.93 105 ALA A O 1
ATOM 885 N N . ILE A 1 106 ? 35.355 10.820 6.233 1.00 18.65 106 ILE A N 1
ATOM 886 C CA . ILE A 1 106 ? 34.892 12.154 6.596 1.00 19.12 106 ILE A CA 1
ATOM 887 C C . ILE A 1 106 ? 35.861 13.195 6.056 1.00 17.82 106 ILE A C 1
ATOM 888 O O . ILE A 1 106 ? 37.075 13.002 6.096 1.00 17.28 106 ILE A O 1
ATOM 893 N N . MET A 1 107 ? 35.323 14.297 5.550 1.00 16.65 107 MET A N 1
ATOM 894 C CA . MET A 1 107 ? 36.143 15.443 5.192 1.00 17.67 107 MET A CA 1
ATOM 895 C C . MET A 1 107 ? 35.649 16.649 5.976 1.00 19.23 107 MET A C 1
ATOM 896 O O . MET A 1 107 ? 34.442 16.901 6.052 1.00 16.50 107 MET A O 1
ATOM 901 N N . ILE A 1 108 ? 36.578 17.391 6.567 1.00 16.39 108 ILE A N 1
ATOM 902 C CA . ILE A 1 108 ? 36.213 18.565 7.346 1.00 16.18 108 ILE A CA 1
ATOM 903 C C . ILE A 1 108 ? 36.913 19.814 6.831 1.00 17.86 108 ILE A C 1
ATOM 904 O O . ILE A 1 108 ? 38.143 19.903 6.838 1.00 17.48 108 ILE A O 1
ATOM 909 N N . SER A 1 109 ? 36.110 20.769 6.376 1.00 15.44 109 SER A N 1
ATOM 910 C CA . SER A 1 109 ? 36.610 22.061 5.938 1.00 15.98 109 SER A CA 1
ATOM 911 C C . SER A 1 109 ? 36.338 23.089 7.029 1.00 16.94 109 SER A C 1
ATOM 912 O O . SER A 1 109 ? 35.192 23.468 7.260 1.00 15.65 109 SER A O 1
ATOM 915 N N . ALA A 1 110 ? 37.395 23.527 7.705 1.00 16.35 110 ALA A N 1
ATOM 916 C CA . ALA A 1 110 ? 37.262 24.503 8.782 1.00 16.80 110 ALA A CA 1
ATOM 917 C C . ALA A 1 110 ? 37.779 25.859 8.322 1.00 17.13 110 ALA A C 1
ATOM 918 O O . ALA A 1 110 ? 38.911 25.975 7.855 1.00 16.21 110 ALA A O 1
ATOM 920 N N . ASN A 1 111 ? 36.947 26.886 8.461 1.00 15.61 111 ASN A N 1
ATOM 921 C CA . ASN A 1 111 ? 37.265 28.194 7.902 1.00 15.79 111 ASN A CA 1
ATOM 922 C C . ASN A 1 111 ? 36.995 29.341 8.864 1.00 16.10 111 ASN A C 1
ATOM 923 O O . ASN A 1 111 ? 35.974 29.361 9.553 1.00 14.71 111 ASN A O 1
ATOM 928 N N . GLY A 1 112 ? 37.918 30.297 8.896 1.00 15.45 112 GLY A N 1
ATOM 929 C CA . GLY A 1 112 ? 37.759 31.489 9.704 1.00 16.15 112 GLY A CA 1
ATOM 930 C C . GLY A 1 112 ? 38.921 31.727 10.649 1.00 17.64 112 GLY A C 1
ATOM 931 O O . GLY A 1 112 ? 39.948 31.046 10.593 1.00 14.64 112 GLY A O 1
ATOM 932 N N . ASN A 1 113 ? 38.741 32.709 11.524 1.00 15.63 113 ASN A N 1
ATOM 933 C CA . ASN A 1 113 ? 39.745 33.085 12.505 1.00 17.64 113 ASN A CA 1
ATOM 934 C C . ASN A 1 113 ? 39.763 32.081 13.654 1.00 19.75 113 ASN A C 1
ATOM 935 O O . ASN A 1 113 ? 39.255 32.357 14.742 1.00 15.79 113 ASN A O 1
ATOM 940 N N . ILE A 1 114 ? 40.353 30.916 13.397 1.00 17.98 114 ILE A N 1
ATOM 941 C CA . ILE A 1 114 ? 40.296 29.791 14.323 1.00 18.16 114 ILE A CA 1
ATOM 942 C C . ILE A 1 114 ? 41.626 29.567 15.042 1.00 18.78 114 ILE A C 1
ATOM 943 O O . ILE A 1 114 ? 42.695 29.620 14.430 1.00 16.87 114 ILE A O 1
ATOM 948 N N . CYS A 1 115 ? 41.551 29.322 16.348 1.00 18.45 115 CYS A N 1
ATOM 949 C CA . CYS A 1 115 ? 42.736 29.004 17.136 1.00 19.99 115 CYS A CA 1
ATOM 950 C C . CYS A 1 115 ? 43.126 27.555 16.878 1.00 20.29 115 CYS A C 1
ATOM 951 O O . CYS A 1 115 ? 42.692 26.646 17.588 1.00 17.61 115 CYS A O 1
ATOM 954 N N . TRP A 1 116 ? 43.951 27.349 15.857 1.00 19.69 116 TRP A N 1
ATOM 955 C CA . TRP A 1 116 ? 44.269 26.010 15.385 1.00 20.70 116 TRP A CA 1
ATOM 956 C C . TRP A 1 116 ? 44.922 25.165 16.470 1.00 19.41 116 TRP A C 1
ATOM 957 O O . TRP A 1 116 ? 44.745 23.949 16.509 1.00 18.15 116 TRP A O 1
ATOM 968 N N . GLU A 1 117 ? 45.666 25.819 17.354 1.00 19.68 117 GLU A N 1
ATOM 969 C CA . GLU A 1 117 ? 46.284 25.148 18.491 1.00 21.43 117 GLU A CA 1
ATOM 970 C C . GLU A 1 117 ? 45.249 24.455 19.381 1.00 20.46 117 GLU A C 1
ATOM 971 O O . GLU A 1 117 ? 45.529 23.415 19.978 1.00 19.77 117 GLU A O 1
ATOM 977 N N . ASN A 1 118 ? 44.054 25.031 19.467 1.00 19.80 118 ASN A N 1
ATOM 978 C CA . ASN A 1 118 ? 43.023 24.521 20.368 1.00 21.88 118 ASN A CA 1
ATOM 979 C C . ASN A 1 118 ? 41.945 23.701 19.667 1.00 20.74 118 ASN A C 1
ATOM 980 O O . ASN A 1 118 ? 40.983 23.259 20.298 1.00 19.34 118 ASN A O 1
ATOM 985 N N . VAL A 1 119 ? 42.105 23.503 18.364 1.00 18.04 119 VAL A N 1
ATOM 986 C CA . VAL A 1 119 ? 41.185 22.666 17.606 1.00 17.65 119 VAL A CA 1
ATOM 987 C C . VAL A 1 119 ? 41.298 21.207 18.044 1.00 18.86 119 VAL A C 1
ATOM 988 O O . VAL A 1 119 ? 42.398 20.690 18.259 1.00 16.35 119 VAL A O 1
ATOM 992 N N . ARG A 1 120 ? 40.150 20.554 18.186 1.00 15.89 120 ARG A N 1
ATOM 993 C CA . ARG A 1 120 ? 40.105 19.129 18.481 1.00 16.22 120 ARG A CA 1
ATOM 994 C C . ARG A 1 120 ? 39.094 18.459 17.562 1.00 15.63 120 ARG A C 1
ATOM 995 O O . ARG A 1 120 ? 37.943 18.884 17.487 1.00 15.52 120 ARG A O 1
ATOM 1003 N N . VAL A 1 121 ? 39.534 17.424 16.856 1.00 15.52 121 VAL A N 1
ATOM 1004 C CA . VAL A 1 121 ? 38.637 16.580 16.077 1.00 16.42 121 VAL A CA 1
ATOM 1005 C C . VAL A 1 121 ? 38.936 15.136 16.437 1.00 16.86 121 VAL A C 1
ATOM 1006 O O . VAL A 1 121 ? 40.046 14.650 16.223 1.00 14.86 121 VAL A O 1
ATOM 1010 N N . GLU A 1 122 ? 37.946 14.448 16.991 1.00 15.24 122 GLU A N 1
ATOM 1011 C CA . GLU A 1 122 ? 38.183 13.115 17.521 1.00 17.59 122 GLU A CA 1
ATOM 1012 C C . GLU A 1 122 ? 37.196 12.095 16.974 1.00 18.27 122 GLU A C 1
ATOM 1013 O O . GLU A 1 122 ? 35.982 12.293 17.022 1.00 15.37 122 GLU A O 1
ATOM 1019 N N . VAL A 1 123 ? 37.735 11.006 16.440 1.00 17.45 123 VAL A N 1
ATOM 1020 C CA . VAL A 1 123 ? 36.918 9.883 16.010 1.00 19.67 123 VAL A CA 1
ATOM 1021 C C . VAL A 1 123 ? 36.686 8.991 17.219 1.00 20.44 123 VAL A C 1
ATOM 1022 O O . VAL A 1 123 ? 37.602 8.324 17.700 1.00 19.37 123 VAL A O 1
ATOM 1026 N N . GLU A 1 124 ? 35.453 8.995 17.713 1.00 17.45 124 GLU A N 1
ATOM 1027 C CA . GLU A 1 124 ? 35.115 8.296 18.945 1.00 18.83 124 GLU A CA 1
ATOM 1028 C C . GLU A 1 124 ? 34.585 6.910 18.623 1.00 19.57 124 GLU A C 1
ATOM 1029 O O . GLU A 1 124 ? 34.347 6.592 17.458 1.00 18.57 124 GLU A O 1
ATOM 1035 N N . ASN A 1 125 ? 34.402 6.084 19.649 1.00 18.36 125 ASN A N 1
ATOM 1036 C CA . ASN A 1 125 ? 33.832 4.759 19.447 1.00 19.28 125 ASN A CA 1
ATOM 1037 C C . ASN A 1 125 ? 32.309 4.836 19.394 1.00 18.43 125 ASN A C 1
ATOM 1038 O O . ASN A 1 125 ? 31.742 5.927 19.324 1.00 17.04 125 ASN A O 1
ATOM 1043 N N . GLU A 1 126 ? 31.653 3.682 19.427 1.00 16.68 126 GLU A N 1
ATOM 1044 C CA . GLU A 1 126 ? 30.211 3.620 19.208 1.00 19.29 126 GLU A CA 1
ATOM 1045 C C . GLU A 1 126 ? 29.401 4.313 20.305 1.00 18.08 126 GLU A C 1
ATOM 1046 O O . GLU A 1 126 ? 28.234 4.639 20.099 1.00 17.24 126 GLU A O 1
ATOM 1052 N N . ASP A 1 127 ? 30.017 4.537 21.463 1.00 16.83 127 ASP A N 1
ATOM 1053 C CA . ASP A 1 127 ? 29.361 5.263 22.548 1.00 17.99 127 ASP A CA 1
ATOM 1054 C C . ASP A 1 127 ? 29.839 6.714 22.599 1.00 18.52 127 ASP A C 1
ATOM 1055 O O . ASP A 1 127 ? 29.567 7.435 23.560 1.00 16.76 127 ASP A O 1
ATOM 1060 N N . CYS A 1 128 ? 30.553 7.127 21.557 1.00 16.22 128 CYS A N 1
ATOM 1061 C CA . CYS A 1 128 ? 31.123 8.469 21.476 1.00 16.67 128 CYS A CA 1
ATOM 1062 C C . CYS A 1 128 ? 32.034 8.769 22.666 1.00 16.54 128 CYS A C 1
ATOM 1063 O O . CYS A 1 128 ? 31.955 9.843 23.265 1.00 14.78 128 CYS A O 1
ATOM 1066 N N . LEU A 1 129 ? 32.895 7.809 22.998 1.00 15.81 129 LEU A N 1
ATOM 1067 C CA . LEU A 1 129 ? 33.917 7.990 24.023 1.00 15.64 129 LEU A CA 1
ATOM 1068 C C . LEU A 1 129 ? 35.285 7.721 23.396 1.00 18.58 129 LEU A C 1
ATOM 1069 O O . LEU A 1 129 ? 35.377 7.014 22.392 1.00 17.03 129 LEU A O 1
ATOM 1074 N N . ASN A 1 130 ? 36.344 8.279 23.979 1.00 16.94 130 ASN A N 1
ATOM 1075 C CA . ASN A 1 130 ? 37.686 8.090 23.436 1.00 17.76 130 ASN A CA 1
ATOM 1076 C C . ASN A 1 130 ? 38.489 7.008 24.159 1.00 20.46 130 ASN A C 1
ATOM 1077 O O . ASN A 1 130 ? 39.682 6.834 23.904 1.00 19.10 130 ASN A O 1
ATOM 1082 N N . HIS A 1 131 ? 37.840 6.291 25.069 1.00 21.54 131 HIS A N 1
ATOM 1083 C CA . HIS A 1 131 ? 38.421 5.066 25.607 1.00 22.77 131 HIS A CA 1
ATOM 1084 C C . HIS A 1 131 ? 37.364 3.971 25.679 1.00 23.55 131 HIS A C 1
ATOM 1085 O O . HIS A 1 131 ? 36.167 4.245 25.747 1.00 20.12 131 HIS A O 1
ATOM 1092 N N . GLU A 1 132 ? 37.830 2.730 25.653 1.00 23.35 132 GLU A N 1
ATOM 1093 C CA . GLU A 1 132 ? 36.970 1.556 25.695 1.00 23.06 132 GLU A CA 1
ATOM 1094 C C . GLU A 1 132 ? 36.091 1.534 26.951 1.00 23.69 132 GLU A C 1
ATOM 1095 O O . GLU A 1 132 ? 34.965 1.035 26.935 1.00 22.84 132 GLU A O 1
ATOM 1101 N N . ASP A 1 133 ? 36.623 2.091 28.033 1.00 20.39 133 ASP A N 1
ATOM 1102 C CA . ASP A 1 133 ? 35.957 2.127 29.329 1.00 20.46 133 ASP A CA 1
ATOM 1103 C C . ASP A 1 133 ? 35.797 3.589 29.729 1.00 18.41 133 ASP A C 1
ATOM 1104 O O . ASP A 1 133 ? 36.780 4.324 29.796 1.00 17.80 133 ASP A O 1
ATOM 1109 N N . TRP A 1 134 ? 34.565 4.016 29.992 1.00 18.55 134 TRP A N 1
ATOM 1110 C CA . TRP A 1 134 ? 34.298 5.428 30.267 1.00 18.33 134 TRP A CA 1
ATOM 1111 C C . TRP A 1 134 ? 35.110 5.944 31.451 1.00 17.84 134 TRP A C 1
ATOM 1112 O O . TRP A 1 134 ? 35.384 7.140 31.556 1.00 16.77 134 TRP A O 1
ATOM 1123 N N . ARG A 1 135 ? 35.499 5.038 32.341 1.00 18.33 135 ARG A N 1
ATOM 1124 C CA . ARG A 1 135 ? 36.222 5.428 33.546 1.00 18.52 135 ARG A CA 1
ATOM 1125 C C . ARG A 1 135 ? 37.658 5.858 33.246 1.00 19.49 135 ARG A C 1
ATOM 1126 O O . ARG A 1 135 ? 38.339 6.399 34.120 1.00 18.60 135 ARG A O 1
ATOM 1134 N N . ARG A 1 136 ? 38.114 5.621 32.016 1.00 18.04 136 ARG A N 1
ATOM 1135 C CA . ARG A 1 136 ? 39.417 6.118 31.575 1.00 19.16 136 ARG A CA 1
ATOM 1136 C C . ARG A 1 136 ? 39.271 7.141 30.452 1.00 18.97 136 ARG A C 1
ATOM 1137 O O . ARG A 1 136 ? 40.265 7.614 29.897 1.00 17.43 136 ARG A O 1
ATOM 1145 N N . ALA A 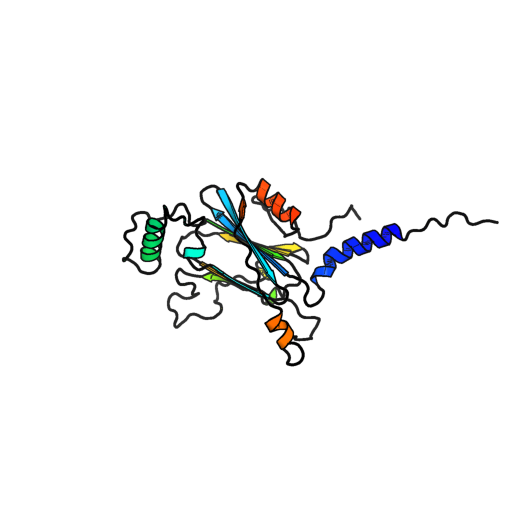1 137 ? 38.033 7.472 30.106 1.00 16.68 137 ALA A N 1
ATOM 1146 C CA . ALA A 1 137 ? 37.781 8.422 29.030 1.00 16.38 137 ALA A CA 1
ATOM 1147 C C . ALA A 1 137 ? 37.916 9.852 29.542 1.00 15.18 137 ALA A C 1
ATOM 1148 O O . ALA A 1 137 ? 37.721 10.122 30.726 1.00 14.92 137 ALA A O 1
ATOM 1150 N N . ARG A 1 138 ? 38.266 10.762 28.640 1.00 14.80 138 ARG A N 1
ATOM 1151 C CA . ARG A 1 138 ? 38.402 12.173 28.980 1.00 15.54 138 ARG A CA 1
ATOM 1152 C C . ARG A 1 138 ? 37.734 13.029 27.908 1.00 15.00 138 ARG A C 1
ATOM 1153 O O . ARG A 1 138 ? 37.204 12.508 26.923 1.00 13.16 138 ARG A O 1
ATOM 1161 N N . ALA A 1 139 ? 37.753 14.343 28.103 1.00 13.78 139 ALA A N 1
ATOM 1162 C CA . ALA A 1 139 ? 37.235 15.262 27.098 1.00 15.16 139 ALA A CA 1
ATOM 1163 C C . ALA A 1 139 ? 37.851 14.927 25.747 1.00 15.08 139 ALA A C 1
ATOM 1164 O O . ALA A 1 139 ? 37.145 14.779 24.747 1.00 15.12 139 ALA A O 1
ATOM 1166 N N . TRP A 1 140 ? 39.175 14.804 25.728 1.00 14.16 140 TRP A N 1
ATOM 1167 C CA . TRP A 1 140 ? 39.898 14.440 24.516 1.00 16.42 140 TRP A CA 1
ATOM 1168 C C . TRP A 1 140 ? 40.996 13.436 24.850 1.00 17.99 140 TRP A C 1
ATOM 1169 O O . TRP A 1 140 ? 41.509 13.419 25.968 1.00 17.11 140 TRP A O 1
ATOM 1180 N N . GLY A 1 141 ? 41.355 12.605 23.876 1.00 17.32 141 GLY A N 1
ATOM 1181 C CA . GLY A 1 141 ? 42.316 11.538 24.101 1.00 18.82 141 GLY A CA 1
ATOM 1182 C C . GLY A 1 141 ? 43.582 11.677 23.275 1.00 21.78 141 GLY A C 1
ATOM 1183 O O . GLY A 1 141 ? 43.745 12.642 22.526 1.00 17.06 141 GLY A O 1
ATOM 1184 N N . PRO A 1 142 ? 44.489 10.697 23.402 1.00 20.31 142 PRO A N 1
ATOM 1185 C CA . PRO A 1 142 ? 45.794 10.702 22.729 1.00 19.23 142 PRO A CA 1
ATOM 1186 C C . PRO A 1 142 ? 45.718 10.461 21.218 1.00 22.07 142 PRO A C 1
ATOM 1187 O O . PRO A 1 142 ? 46.721 10.652 20.530 1.00 20.28 142 PRO A O 1
ATOM 1191 N N . ARG A 1 143 ? 44.556 10.053 20.715 1.00 20.83 143 ARG A N 1
ATOM 1192 C CA . ARG A 1 143 ? 44.383 9.803 19.285 1.00 22.72 143 ARG A CA 1
ATOM 1193 C C . ARG A 1 143 ? 43.614 10.940 18.615 1.00 22.28 143 ARG A C 1
ATOM 1194 O O . ARG A 1 143 ? 43.216 10.838 17.454 1.00 21.17 143 ARG A O 1
ATOM 1202 N N . CYS A 1 144 ? 43.409 12.020 19.358 1.00 19.32 144 CYS A N 1
ATOM 1203 C CA . CYS A 1 144 ? 42.691 13.184 18.858 1.00 19.34 144 CYS A CA 1
ATOM 1204 C C . CYS A 1 144 ? 43.449 13.873 17.726 1.00 18.52 144 CYS A C 1
ATOM 1205 O O . CYS A 1 144 ? 44.669 14.010 17.787 1.00 19.15 144 CYS A O 1
ATOM 1208 N N . TYR A 1 145 ? 42.725 14.300 16.692 1.00 18.95 145 TYR A N 1
ATOM 1209 C CA . TYR A 1 145 ? 43.310 15.127 15.638 1.00 19.20 145 TYR A CA 1
ATOM 1210 C C . TYR A 1 145 ? 43.475 16.556 16.144 1.00 19.22 145 TYR A C 1
ATOM 1211 O O . TYR A 1 145 ? 42.618 17.064 16.868 1.00 18.93 145 TYR A O 1
ATOM 1220 N N . LYS A 1 146 ? 44.569 17.205 15.752 1.00 20.17 146 LYS A N 1
ATOM 1221 C CA . LYS A 1 146 ? 44.822 18.588 16.146 1.00 22.42 146 LYS A CA 1
ATOM 1222 C C . LYS A 1 146 ? 44.855 19.499 14.918 1.00 18.92 146 LYS A C 1
ATOM 1223 O O . LYS A 1 146 ? 44.892 19.027 13.783 1.00 18.21 146 LYS A O 1
ATOM 1229 N N . GLY A 1 147 ? 44.846 20.806 15.160 1.00 19.38 147 GLY A N 1
ATOM 1230 C CA . GLY A 1 147 ? 44.820 21.791 14.094 1.00 18.54 147 GLY A CA 1
ATOM 1231 C C . GLY A 1 147 ? 45.946 21.654 13.085 1.00 19.64 147 GLY A C 1
ATOM 1232 O O . GLY A 1 147 ? 45.745 21.871 11.888 1.00 18.00 147 GLY A O 1
ATOM 1233 N N . SER A 1 148 ? 47.133 21.294 13.562 1.00 19.52 148 SER A N 1
ATOM 1234 C CA . SER A 1 148 ? 48.307 21.210 12.700 1.00 23.03 148 SER A CA 1
ATOM 1235 C C . SER A 1 148 ? 48.258 19.968 11.819 1.00 25.96 148 SER A C 1
ATOM 1236 O O . SER A 1 148 ? 49.110 19.781 10.950 1.00 25.32 148 SER A O 1
ATOM 1239 N N . GLN A 1 149 ? 47.256 19.127 12.044 1.00 21.29 149 GLN A N 1
ATOM 1240 C CA . GLN A 1 149 ? 47.102 17.899 11.279 1.00 20.50 149 GLN A CA 1
ATOM 1241 C C . GLN A 1 149 ? 46.131 18.112 10.124 1.00 19.18 149 GLN A C 1
ATOM 1242 O O . GLN A 1 149 ? 45.997 17.261 9.246 1.00 21.79 149 GLN A O 1
ATOM 1248 N N . MET A 1 150 ? 45.451 19.254 10.137 1.00 18.23 150 MET A N 1
ATOM 1249 C CA . MET A 1 150 ? 44.570 19.628 9.044 1.00 20.22 150 MET A CA 1
ATOM 1250 C C . MET A 1 150 ? 45.401 20.303 7.964 1.00 25.01 150 MET A C 1
ATOM 1251 O O . MET A 1 150 ? 46.211 21.184 8.251 1.00 23.93 150 MET A O 1
ATOM 1256 N N . MET A 1 151 ? 45.202 19.880 6.721 1.00 21.12 151 MET A N 1
ATOM 1257 C CA . MET A 1 151 ? 45.990 20.394 5.609 1.00 20.56 151 MET A CA 1
ATOM 1258 C C . MET A 1 151 ? 45.663 21.861 5.351 1.00 22.03 151 MET A C 1
ATOM 1259 O O . MET A 1 151 ? 44.507 22.230 5.140 1.00 19.32 151 MET A O 1
ATOM 1264 N N . LYS A 1 152 ? 46.696 22.695 5.374 1.00 20.30 152 LYS A N 1
ATOM 1265 C CA . LYS A 1 152 ? 46.529 24.137 5.265 1.00 22.59 152 LYS A CA 1
ATOM 1266 C C . LYS A 1 152 ? 46.269 24.552 3.821 1.00 25.40 152 LYS A C 1
ATOM 1267 O O . LYS A 1 152 ? 47.065 24.264 2.931 1.00 23.87 152 LYS A O 1
ATOM 1273 N N . CYS A 1 153 ? 45.147 25.231 3.601 1.00 20.79 153 CYS A N 1
ATOM 1274 C CA . CYS A 1 153 ? 44.792 25.724 2.276 1.00 21.35 153 CYS A CA 1
ATOM 1275 C C . CYS A 1 153 ? 45.124 27.202 2.169 1.00 22.06 153 CYS A C 1
ATOM 1276 O O . CYS A 1 153 ? 45.448 27.695 1.090 1.00 22.93 153 CYS A O 1
ATOM 1279 N N . SER A 1 154 ? 45.039 27.901 3.296 1.00 19.45 154 SER A N 1
ATOM 1280 C CA . SER A 1 154 ? 45.356 29.320 3.353 1.00 20.62 154 SER A CA 1
ATOM 1281 C C . SER A 1 154 ? 45.383 29.764 4.806 1.00 22.96 154 SER A C 1
ATOM 1282 O O . SER A 1 154 ? 45.275 28.947 5.719 1.00 21.13 154 SER A O 1
ATOM 1285 N N . ALA A 1 155 ? 45.519 31.067 5.013 1.00 20.92 155 ALA A N 1
ATOM 1286 C CA . ALA A 1 155 ? 45.463 31.636 6.350 1.00 24.15 155 ALA A CA 1
ATOM 1287 C C . ALA A 1 155 ? 44.050 31.544 6.924 1.00 23.45 155 ALA A C 1
ATOM 1288 O O . ALA A 1 155 ? 43.856 31.675 8.134 1.00 23.43 155 ALA A O 1
ATOM 1290 N N . LEU A 1 156 ? 43.065 31.315 6.058 1.00 22.46 156 LEU A N 1
ATOM 1291 C CA . LEU A 1 156 ? 41.664 31.284 6.481 1.00 21.78 156 LEU A CA 1
ATOM 1292 C C . LEU A 1 156 ? 41.097 29.877 6.671 1.00 21.54 156 LEU A C 1
ATOM 1293 O O . LEU A 1 156 ? 40.117 29.698 7.399 1.00 20.83 156 LEU A O 1
ATOM 1298 N N . GLY A 1 157 ? 41.686 28.882 6.018 1.00 18.55 157 GLY A N 1
ATOM 1299 C CA . GLY A 1 157 ? 41.067 27.570 5.980 1.00 18.09 157 GLY A CA 1
ATOM 1300 C C . GLY A 1 157 ? 42.012 26.389 5.972 1.00 20.76 157 GLY A C 1
ATOM 1301 O O . GLY A 1 157 ? 43.077 26.429 5.352 1.00 18.66 157 GLY A O 1
ATOM 1302 N N . ARG A 1 158 ? 41.603 25.327 6.662 1.00 17.46 158 ARG A N 1
ATOM 1303 C CA . ARG A 1 158 ? 42.332 24.064 6.653 1.00 19.29 158 ARG A CA 1
ATOM 1304 C C . ARG A 1 158 ? 41.354 22.919 6.420 1.00 18.17 158 ARG A C 1
ATOM 1305 O O . ARG A 1 158 ? 40.160 23.060 6.679 1.00 16.59 158 ARG A O 1
ATOM 1313 N N . PHE A 1 159 ? 41.872 21.790 5.943 1.00 17.93 159 PHE A N 1
ATOM 1314 C CA . PHE A 1 159 ? 41.041 20.705 5.434 1.00 18.47 159 PHE A CA 1
ATOM 1315 C C . PHE A 1 159 ? 41.571 19.365 5.946 1.00 20.14 159 PHE A C 1
ATOM 1316 O O . PHE A 1 159 ? 42.769 19.091 5.855 1.00 18.95 159 PHE A O 1
ATOM 1324 N N . LEU A 1 160 ? 40.682 18.538 6.491 1.00 17.34 160 LEU A N 1
ATOM 1325 C CA . LEU A 1 160 ? 41.088 17.262 7.079 1.00 18.68 160 LEU A CA 1
ATOM 1326 C C . LEU A 1 160 ? 40.342 16.086 6.454 1.00 18.36 160 LEU A C 1
ATOM 1327 O O . LEU A 1 160 ? 39.124 16.135 6.280 1.00 17.42 160 LEU A O 1
ATOM 1332 N N . TYR A 1 161 ? 41.081 15.030 6.126 1.00 16.54 161 TYR A N 1
ATOM 1333 C CA . TYR A 1 161 ? 40.486 13.793 5.630 1.00 17.50 161 TYR A CA 1
ATOM 1334 C C . TYR A 1 161 ? 40.582 12.698 6.688 1.00 19.26 161 TYR A C 1
ATOM 1335 O O . TYR A 1 161 ? 41.644 12.474 7.270 1.00 17.25 161 TYR A O 1
ATOM 1344 N N . ILE A 1 162 ? 39.467 12.020 6.936 1.00 17.78 162 ILE A N 1
ATOM 1345 C CA . ILE A 1 162 ? 39.436 10.936 7.908 1.00 20.81 162 ILE A CA 1
ATOM 1346 C C . ILE A 1 162 ? 38.854 9.679 7.278 1.00 18.39 162 ILE A C 1
ATOM 1347 O O . ILE A 1 162 ? 37.671 9.640 6.953 1.00 18.73 162 ILE A O 1
ATOM 1352 N N . PRO A 1 163 ? 39.681 8.643 7.102 1.00 18.82 163 PRO A N 1
ATOM 1353 C CA . PRO A 1 163 ? 39.116 7.386 6.609 1.00 21.08 163 PRO A CA 1
ATOM 1354 C C . PRO A 1 163 ? 38.364 6.655 7.711 1.00 21.54 163 PRO A C 1
ATOM 1355 O O . PRO A 1 163 ? 38.832 6.612 8.849 1.00 20.66 163 PRO A O 1
ATOM 1359 N N . LEU A 1 164 ? 37.201 6.107 7.381 1.00 21.78 164 LEU A N 1
ATOM 1360 C CA . LEU A 1 164 ? 36.479 5.255 8.313 1.00 22.64 164 LEU A CA 1
ATOM 1361 C C . LEU A 1 164 ? 36.580 3.813 7.824 1.00 27.61 164 LEU A C 1
ATOM 1362 O O . LEU A 1 164 ? 35.915 3.427 6.864 1.00 26.02 164 LEU A O 1
ATOM 1367 N N . ARG A 1 165 ? 37.427 3.028 8.484 1.00 27.76 165 ARG A N 1
ATOM 1368 C CA . ARG A 1 165 ? 37.702 1.656 8.067 1.00 34.55 165 ARG A CA 1
ATOM 1369 C C . ARG A 1 165 ? 36.811 0.679 8.818 1.00 34.03 165 ARG A C 1
ATOM 1370 O O . ARG A 1 165 ? 36.837 -0.524 8.566 1.00 34.10 165 ARG A O 1
ATOM 1378 N N . CYS A 1 166 ? 36.030 1.212 9.748 1.00 27.57 166 CYS A N 1
ATOM 1379 C CA . CYS A 1 166 ? 35.131 0.412 10.563 1.00 28.36 166 CYS A CA 1
ATOM 1380 C C . CYS A 1 166 ? 33.769 1.080 10.499 1.00 26.27 166 CYS A C 1
ATOM 1381 O O . CYS A 1 166 ? 33.631 2.129 9.873 1.00 27.31 166 CYS A O 1
ATOM 1384 N N . GLN A 1 167 ? 32.764 0.488 11.135 1.00 24.73 167 GLN A N 1
ATOM 1385 C CA . GLN A 1 167 ? 31.444 1.111 11.184 1.00 25.11 167 GLN A CA 1
ATOM 1386 C C . GLN A 1 167 ? 30.929 1.229 12.616 1.00 21.90 167 GLN A C 1
ATOM 1387 O O . GLN A 1 167 ? 29.724 1.180 12.853 1.00 21.00 167 GLN A O 1
ATOM 1393 N N . ASN A 1 168 ? 31.846 1.395 13.563 1.00 20.94 168 ASN A N 1
ATOM 1394 C CA . ASN A 1 168 ? 31.476 1.557 14.966 1.00 22.53 168 ASN A CA 1
ATOM 1395 C C . ASN A 1 168 ? 31.806 2.948 15.495 1.00 20.81 168 ASN A C 1
ATOM 1396 O O . ASN A 1 168 ? 31.579 3.243 16.667 1.00 24.15 168 ASN A O 1
ATOM 1401 N N . GLU A 1 169 ? 32.344 3.802 14.634 1.00 18.97 169 GLU A N 1
ATOM 1402 C CA . GLU A 1 169 ? 32.874 5.085 15.080 1.00 19.55 169 GLU A CA 1
ATOM 1403 C C . GLU A 1 169 ? 31.901 6.249 14.930 1.00 17.75 169 GLU A C 1
ATOM 1404 O O . GLU A 1 169 ? 30.993 6.226 14.100 1.00 16.11 169 GLU A O 1
ATOM 1410 N N . SER A 1 170 ? 32.116 7.265 15.759 1.00 16.76 170 SER A N 1
ATOM 1411 C CA . SER A 1 170 ? 31.327 8.486 15.735 1.00 17.22 170 SER A CA 1
ATOM 1412 C C . SER A 1 170 ? 32.291 9.670 15.765 1.00 16.73 170 SER A C 1
ATOM 1413 O O . SER A 1 170 ? 33.484 9.498 15.517 1.00 17.13 170 SER A O 1
ATOM 1416 N N . LEU A 1 171 ? 31.793 10.865 16.067 1.00 16.15 171 LEU A N 1
ATOM 1417 C CA . LEU A 1 171 ? 32.607 12.068 15.909 1.00 16.20 171 LEU A CA 1
ATOM 1418 C C . LEU A 1 171 ? 32.309 13.142 16.951 1.00 15.57 171 LEU A C 1
ATOM 1419 O O . LEU A 1 171 ? 31.152 13.404 17.277 1.00 14.60 171 LEU A O 1
ATOM 1424 N N . LYS A 1 172 ? 33.369 13.760 17.465 1.00 14.69 172 LYS A N 1
ATOM 1425 C CA . LYS A 1 172 ? 33.253 14.903 18.368 1.00 16.70 172 LYS A CA 1
ATOM 1426 C C . LYS A 1 172 ? 34.291 15.939 17.951 1.00 15.81 172 LYS A C 1
ATOM 1427 O O . LYS A 1 172 ? 35.420 15.583 17.616 1.00 17.26 172 LYS A O 1
ATOM 1433 N N . PHE A 1 173 ? 33.918 17.216 17.957 1.00 15.08 173 PHE A N 1
ATOM 1434 C CA . PHE A 1 173 ? 34.819 18.255 17.452 1.00 17.12 173 PHE A CA 1
ATOM 1435 C C . PHE A 1 173 ? 34.682 19.601 18.155 1.00 17.74 173 PHE A C 1
ATOM 1436 O O . PHE A 1 173 ? 33.651 19.906 18.757 1.00 17.29 173 PHE A O 1
ATOM 1444 N N . LYS A 1 174 ? 35.738 20.404 18.052 1.00 15.95 174 LYS A N 1
ATOM 1445 C CA . LYS A 1 174 ? 35.775 21.740 18.634 1.00 17.95 174 LYS A CA 1
ATOM 1446 C C . LYS A 1 174 ? 36.635 22.657 17.769 1.00 17.45 174 LYS A C 1
ATOM 1447 O O . LYS A 1 174 ? 37.811 22.380 17.547 1.00 15.62 174 LYS A O 1
ATOM 1453 N N . PHE A 1 175 ? 36.042 23.742 17.280 1.00 17.29 175 PHE A N 1
ATOM 1454 C CA . PHE A 1 175 ? 36.774 24.739 16.504 1.00 18.24 175 PHE A CA 1
ATOM 1455 C C . PHE A 1 175 ? 36.559 26.122 17.109 1.00 17.33 175 PHE A C 1
ATOM 1456 O O . PHE A 1 175 ? 35.582 26.790 16.787 1.00 17.61 175 PHE A O 1
ATOM 1464 N N . PRO A 1 176 ? 37.473 26.554 17.991 1.00 18.18 176 PRO A N 1
ATOM 1465 C CA . PRO A 1 176 ? 37.304 27.806 18.734 1.00 18.81 176 PRO A CA 1
ATOM 1466 C C . PRO A 1 176 ? 37.957 29.013 18.062 1.00 17.91 176 PRO A C 1
ATOM 1467 O O . PRO A 1 176 ? 38.970 28.873 17.378 1.00 17.61 176 PRO A O 1
ATOM 1471 N N . SER A 1 177 ? 37.372 30.190 18.269 1.00 17.76 177 SER A N 1
ATOM 1472 C CA . SER A 1 177 ? 37.897 31.427 17.696 1.00 19.63 177 SER A CA 1
ATOM 1473 C C . SER A 1 177 ? 39.226 31.815 18.332 1.00 18.39 177 SER A C 1
ATOM 1474 O O . SER A 1 177 ? 39.496 31.473 19.485 1.00 17.17 177 SER A O 1
ATOM 1477 N N . ARG A 1 178 ? 40.054 32.528 17.574 1.00 17.90 178 ARG A N 1
ATOM 1478 C CA . ARG A 1 178 ? 41.188 33.237 18.147 1.00 18.51 178 ARG A CA 1
ATOM 1479 C C . ARG A 1 178 ? 40.658 34.462 18.874 1.00 21.17 178 ARG A C 1
ATOM 1480 O O . ARG A 1 178 ? 39.627 35.019 18.491 1.00 19.12 178 ARG A O 1
ATOM 1488 N N . MET A 1 179 ? 41.365 34.885 19.916 1.00 19.76 179 MET A N 1
ATOM 1489 C CA . MET A 1 179 ? 41.056 36.142 20.580 1.00 21.18 179 MET A CA 1
ATOM 1490 C C . MET A 1 179 ? 41.773 37.284 19.879 1.00 21.46 179 MET A C 1
ATOM 1491 O O . MET A 1 179 ? 42.628 37.060 19.021 1.00 19.41 179 MET A O 1
ATOM 1496 N N . SER A 1 180 ? 41.414 38.510 20.246 1.00 20.34 180 SER A N 1
ATOM 1497 C CA . SER A 1 180 ? 42.123 39.686 19.771 1.00 23.55 180 SER A CA 1
ATOM 1498 C C . SER A 1 180 ? 43.369 39.861 20.623 1.00 22.43 180 SER A C 1
ATOM 1499 O O . SER A 1 180 ? 43.286 40.311 21.765 1.00 19.85 180 SER A O 1
ATOM 1502 N N . GLY A 1 181 ? 44.520 39.490 20.072 1.00 22.40 181 GLY A N 1
ATOM 1503 C CA . GLY A 1 181 ? 45.763 39.515 20.820 1.00 22.17 181 GLY A CA 1
ATOM 1504 C C . GLY A 1 181 ? 45.635 38.732 22.113 1.00 21.04 181 GLY A C 1
ATOM 1505 O O . GLY A 1 181 ? 45.202 37.578 22.110 1.00 19.26 181 GLY A O 1
ATOM 1506 N N . GLY A 1 182 ? 46.006 39.363 23.222 1.00 18.13 182 GLY A N 1
ATOM 1507 C CA . GLY A 1 182 ? 45.951 38.719 24.522 1.00 18.23 182 GLY A CA 1
ATOM 1508 C C . GLY A 1 182 ? 44.701 39.046 25.321 1.00 19.25 182 GLY A C 1
ATOM 1509 O O . GLY A 1 182 ? 44.692 38.918 26.546 1.00 17.29 182 GLY A O 1
ATOM 1510 N N . ASP A 1 183 ? 43.641 39.470 24.639 1.00 17.88 183 ASP A N 1
ATOM 1511 C CA . ASP A 1 183 ? 42.385 39.762 25.320 1.00 18.49 183 ASP A CA 1
ATOM 1512 C C . ASP A 1 183 ? 41.503 38.523 25.385 1.00 17.14 183 ASP A C 1
ATOM 1513 O O . ASP A 1 183 ? 40.797 38.200 24.430 1.00 17.24 183 ASP A O 1
ATOM 1518 N N . ASN A 1 184 ? 41.542 37.836 26.519 1.00 16.83 184 ASN A N 1
ATOM 1519 C CA . ASN A 1 184 ? 40.694 36.673 26.733 1.00 16.83 184 ASN A CA 1
ATOM 1520 C C . ASN A 1 184 ? 39.260 37.107 26.988 1.00 16.84 184 ASN A C 1
ATOM 1521 O O . ASN A 1 184 ? 38.953 37.665 28.040 1.00 16.36 184 ASN A O 1
ATOM 1526 N N . ARG A 1 185 ? 38.379 36.851 26.026 1.00 16.08 185 ARG A N 1
ATOM 1527 C CA . ARG A 1 185 ? 36.984 37.260 26.157 1.00 16.12 185 ARG A CA 1
ATOM 1528 C C . ARG A 1 185 ? 36.204 36.349 27.103 1.00 16.86 185 ARG A C 1
ATOM 1529 O O . ARG A 1 185 ? 35.011 36.546 27.324 1.00 18.45 185 ARG A O 1
ATOM 1537 N N . TYR A 1 186 ? 36.884 35.359 27.669 1.00 17.23 186 TYR A N 1
ATOM 1538 C CA . TYR A 1 186 ? 36.296 34.565 28.740 1.00 17.35 186 TYR A CA 1
ATOM 1539 C C . TYR A 1 186 ? 36.586 35.218 30.082 1.00 19.22 186 TYR A C 1
ATOM 1540 O O . TYR A 1 186 ? 36.332 34.642 31.138 1.00 18.37 186 TYR A O 1
ATOM 1549 N N . SER A 1 187 ? 37.122 36.434 30.015 1.00 21.13 187 SER A N 1
ATOM 1550 C CA . SER A 1 187 ? 37.221 37.308 31.174 1.00 22.76 187 SER A CA 1
ATOM 1551 C C . SER A 1 187 ? 35.828 37.801 31.543 1.00 19.28 187 SER A C 1
ATOM 1552 O O . SER A 1 187 ? 34.897 37.703 30.744 1.00 18.88 187 SER A O 1
ATOM 1555 N N . SER A 1 188 ? 35.689 38.336 32.752 1.00 18.27 188 SER A N 1
ATOM 1556 C CA . SER A 1 188 ? 34.386 38.761 33.262 1.00 20.49 188 SER A CA 1
ATOM 1557 C C . SER A 1 188 ? 33.762 39.896 32.446 1.00 18.54 188 SER A C 1
ATOM 1558 O O . SER A 1 188 ? 32.540 40.046 32.428 1.00 17.31 188 SER A O 1
ATOM 1561 N N . HIS A 1 189 ? 34.593 40.694 31.782 1.00 18.12 189 HIS A N 1
ATOM 1562 C CA . HIS A 1 189 ? 34.096 41.817 30.984 1.00 19.34 189 HIS A CA 1
ATOM 1563 C C . HIS A 1 189 ? 33.308 41.354 29.764 1.00 21.45 189 HIS A C 1
ATOM 1564 O O . HIS A 1 189 ? 32.355 42.009 29.341 1.00 20.27 189 HIS A O 1
ATOM 1571 N N . SER A 1 190 ? 33.716 40.225 29.196 1.00 18.61 190 SER A N 1
ATOM 1572 C CA . SER A 1 190 ? 33.317 39.874 27.839 1.00 18.06 190 SER A CA 1
ATOM 1573 C C . SER A 1 190 ? 32.574 38.547 27.725 1.00 17.51 190 SER A C 1
ATOM 1574 O O . SER A 1 190 ? 31.970 38.258 26.691 1.00 16.92 190 SER A O 1
ATOM 1577 N N . ILE A 1 191 ? 32.615 37.743 28.781 1.00 16.43 191 ILE A N 1
ATOM 1578 C CA . ILE A 1 191 ? 32.190 36.350 28.687 1.00 15.63 191 ILE A CA 1
ATOM 1579 C C . ILE A 1 191 ? 30.678 36.185 28.513 1.00 15.22 191 ILE A C 1
ATOM 1580 O O . ILE A 1 191 ? 30.232 35.295 27.791 1.00 16.11 191 ILE A O 1
ATOM 1585 N N . GLY A 1 192 ? 29.893 37.038 29.161 1.00 14.45 192 GLY A N 1
ATOM 1586 C CA . GLY A 1 192 ? 28.449 36.999 28.995 1.00 15.52 192 GLY A CA 1
ATOM 1587 C C . GLY A 1 192 ? 28.063 37.060 27.524 1.00 16.53 192 GLY A C 1
ATOM 1588 O O . GLY A 1 192 ? 27.237 36.284 27.041 1.00 15.50 192 GLY A O 1
ATOM 1589 N N . GLN A 1 193 ? 28.680 37.990 26.807 1.00 16.48 193 GLN A N 1
ATOM 1590 C CA . GLN A 1 193 ? 28.411 38.173 25.386 1.00 16.99 193 GLN A CA 1
ATOM 1591 C C . GLN A 1 193 ? 28.855 36.960 24.566 1.00 16.47 193 GLN A C 1
ATOM 1592 O O . GLN A 1 193 ? 28.156 36.531 23.650 1.00 16.80 193 GLN A O 1
ATOM 1598 N N . VAL A 1 194 ? 30.020 36.412 24.893 1.00 14.71 194 VAL A N 1
ATOM 1599 C CA . VAL A 1 194 ? 30.521 35.236 24.189 1.00 15.60 194 VAL A CA 1
ATOM 1600 C C . VAL A 1 194 ? 29.536 34.075 24.325 1.00 15.16 194 VAL A C 1
ATOM 1601 O O . VAL A 1 194 ? 29.171 33.441 23.336 1.00 14.43 194 VAL A O 1
ATOM 1605 N N . ILE A 1 195 ? 29.100 33.811 25.553 1.00 14.21 195 ILE A N 1
ATOM 1606 C CA . ILE A 1 195 ? 28.197 32.697 25.825 1.00 14.58 195 ILE A CA 1
ATOM 1607 C C . ILE A 1 195 ? 26.856 32.862 25.111 1.00 16.71 195 ILE A C 1
ATOM 1608 O O . ILE A 1 195 ? 26.366 31.924 24.482 1.00 15.76 195 ILE A O 1
ATOM 1613 N N . GLN A 1 196 ? 26.271 34.052 25.206 1.00 14.97 196 GLN A N 1
ATOM 1614 C CA . GLN A 1 196 ? 24.940 34.290 24.662 1.00 15.91 196 GLN A CA 1
ATOM 1615 C C . GLN A 1 196 ? 24.960 34.458 23.145 1.00 16.19 196 GLN A C 1
ATOM 1616 O O . GLN A 1 196 ? 23.950 34.237 22.482 1.00 17.02 196 GLN A O 1
ATOM 1622 N N . ASN A 1 197 ? 26.107 34.847 22.597 1.00 16.00 197 ASN A N 1
ATOM 1623 C CA . ASN A 1 197 ? 26.238 35.012 21.152 1.00 16.00 197 ASN A CA 1
ATOM 1624 C C . ASN A 1 197 ? 26.539 33.704 20.432 1.00 15.83 197 ASN A C 1
ATOM 1625 O O . ASN A 1 197 ? 26.294 33.583 19.232 1.00 15.30 197 ASN A O 1
ATOM 1630 N N . ASN A 1 198 ? 27.077 32.724 21.150 1.00 15.46 198 ASN A N 1
ATOM 1631 C CA . ASN A 1 198 ? 27.488 31.491 20.496 1.00 16.25 198 ASN A CA 1
ATOM 1632 C C . ASN A 1 198 ? 26.313 30.547 20.284 1.00 16.53 198 ASN A C 1
ATOM 1633 O O . ASN A 1 198 ? 26.128 29.573 21.012 1.00 17.13 198 ASN A O 1
ATOM 1638 N N . ILE A 1 199 ? 25.516 30.876 19.275 1.00 16.04 199 ILE A N 1
ATOM 1639 C CA . ILE A 1 199 ? 24.447 30.015 18.805 1.00 17.73 199 ILE A CA 1
ATOM 1640 C C . ILE A 1 199 ? 25.004 29.207 17.640 1.00 17.99 199 ILE A C 1
ATOM 1641 O O . ILE A 1 199 ? 25.119 29.708 16.521 1.00 15.98 199 ILE A O 1
ATOM 1646 N N . ILE A 1 200 ? 25.372 27.963 17.919 1.00 16.20 200 ILE A N 1
ATOM 1647 C CA . ILE A 1 200 ? 26.016 27.114 16.928 1.00 16.37 200 ILE A CA 1
ATOM 1648 C C . ILE A 1 200 ? 24.973 26.578 15.952 1.00 17.25 200 ILE A C 1
ATOM 1649 O O . ILE A 1 200 ? 24.175 25.705 16.294 1.00 15.81 200 ILE A O 1
ATOM 1654 N N . ILE A 1 201 ? 24.973 27.121 14.740 1.00 15.30 201 ILE A N 1
ATOM 1655 C CA . ILE A 1 201 ? 24.015 26.708 13.726 1.00 15.51 201 ILE A CA 1
ATOM 1656 C C . ILE A 1 201 ? 24.419 25.377 13.109 1.00 16.36 201 ILE A C 1
ATOM 1657 O O . ILE A 1 201 ? 25.519 25.237 12.578 1.00 15.32 201 ILE A O 1
ATOM 1662 N N . ARG A 1 202 ? 23.525 24.399 13.192 1.00 15.33 202 ARG A N 1
ATOM 1663 C CA . ARG A 1 202 ? 23.678 23.153 12.454 1.00 16.03 202 ARG A CA 1
ATOM 1664 C C . ARG A 1 202 ? 22.633 23.138 11.353 1.00 16.29 202 ARG A C 1
ATOM 1665 O O . ARG A 1 202 ? 21.471 22.807 11.597 1.00 16.44 202 ARG A O 1
ATOM 1673 N N . ASN A 1 203 ? 23.038 23.525 10.147 1.00 14.13 203 ASN A N 1
ATOM 1674 C CA . ASN A 1 203 ? 22.132 23.519 9.007 1.00 16.06 203 ASN A CA 1
ATOM 1675 C C . ASN A 1 203 ? 21.771 22.085 8.641 1.00 15.97 203 ASN A C 1
ATOM 1676 O O . ASN A 1 203 ? 22.542 21.158 8.900 1.00 16.91 203 ASN A O 1
ATOM 1681 N N . ASN A 1 204 ? 20.596 21.898 8.049 1.00 14.83 204 ASN A N 1
ATOM 1682 C CA . ASN A 1 204 ? 20.147 20.563 7.672 1.00 15.68 204 ASN A CA 1
ATOM 1683 C C . ASN A 1 204 ? 21.147 19.920 6.722 1.00 16.68 204 ASN A C 1
ATOM 1684 O O . ASN A 1 204 ? 21.693 20.595 5.848 1.00 15.07 204 ASN A O 1
ATOM 1689 N N . PRO A 1 205 ? 21.403 18.613 6.889 1.00 16.95 205 PRO A N 1
ATOM 1690 C CA . PRO A 1 205 ? 22.360 17.967 5.986 1.00 17.09 205 PRO A CA 1
ATOM 1691 C C . PRO A 1 205 ? 21.958 18.097 4.522 1.00 17.05 205 PRO A C 1
ATOM 1692 O O . PRO A 1 205 ? 20.783 17.941 4.185 1.00 17.46 205 PRO A O 1
ATOM 1696 N N . LEU A 1 206 ? 22.932 18.384 3.667 1.00 16.47 206 LEU A N 1
ATOM 1697 C CA . LEU A 1 206 ? 22.699 18.462 2.229 1.00 17.08 206 LEU A CA 1
ATOM 1698 C C . LEU A 1 206 ? 23.230 17.215 1.546 1.00 16.42 206 LEU A C 1
ATOM 1699 O O . LEU A 1 206 ? 24.241 16.652 1.962 1.00 15.55 206 LEU A O 1
ATOM 1704 N N . TYR A 1 207 ? 22.545 16.790 0.490 1.00 15.71 207 TYR A N 1
ATOM 1705 C CA . TYR A 1 207 ? 22.963 15.620 -0.265 1.00 18.05 207 TYR A CA 1
ATOM 1706 C C . TYR A 1 207 ? 23.485 16.027 -1.636 1.00 17.26 207 TYR A C 1
ATOM 1707 O O . TYR A 1 207 ? 22.763 16.616 -2.441 1.00 17.10 207 TYR A O 1
ATOM 1716 N N . LEU A 1 208 ? 24.754 15.719 -1.882 1.00 15.74 208 LEU A N 1
ATOM 1717 C CA . LEU A 1 208 ? 25.415 16.080 -3.129 1.00 16.71 208 LEU A CA 1
ATOM 1718 C C . LEU A 1 208 ? 25.831 14.808 -3.868 1.00 17.90 208 LEU A C 1
ATOM 1719 O O . LEU A 1 208 ? 26.516 13.951 -3.309 1.00 16.63 208 LEU A O 1
ATOM 1724 N N . ASP A 1 209 ? 25.414 14.693 -5.126 1.00 16.15 209 ASP A N 1
ATOM 1725 C CA . ASP A 1 209 ? 25.569 13.451 -5.883 1.00 17.33 209 ASP A CA 1
ATOM 1726 C C . ASP A 1 209 ? 27.022 13.047 -6.129 1.00 18.22 209 ASP A C 1
ATOM 1727 O O . ASP A 1 209 ? 27.377 11.874 -6.005 1.00 15.91 209 ASP A O 1
ATOM 1732 N N . ASN A 1 210 ? 27.855 14.017 -6.491 1.00 16.58 210 ASN A N 1
ATOM 1733 C CA . ASN A 1 210 ? 29.207 13.722 -6.950 1.00 17.70 210 ASN A CA 1
ATOM 1734 C C . ASN A 1 210 ? 30.187 14.827 -6.573 1.00 16.74 210 ASN A C 1
ATOM 1735 O O . ASN A 1 210 ? 29.790 15.867 -6.050 1.00 15.87 210 ASN A O 1
ATOM 1740 N N . GLU A 1 211 ? 31.469 14.608 -6.844 1.00 17.43 211 GLU A N 1
ATOM 1741 C CA . GLU A 1 211 ? 32.494 15.544 -6.387 1.00 18.36 211 GLU A CA 1
ATOM 1742 C C . GLU A 1 211 ? 32.492 16.850 -7.177 1.00 17.45 211 GLU A C 1
ATOM 1743 O O . GLU A 1 211 ? 32.929 17.882 -6.672 1.00 16.57 211 GLU A O 1
ATOM 1749 N N . GLY A 1 212 ? 32.004 16.808 -8.412 1.00 16.55 212 GLY A N 1
ATOM 1750 C CA . GLY A 1 212 ? 31.878 18.016 -9.208 1.00 16.75 212 GLY A CA 1
ATOM 1751 C C . GLY A 1 212 ? 30.905 18.983 -8.564 1.00 16.48 212 GLY A C 1
ATOM 1752 O O . GLY A 1 212 ? 31.186 20.176 -8.443 1.00 15.01 212 GLY A O 1
ATOM 1753 N N . ASP A 1 213 ? 29.754 18.463 -8.149 1.00 15.44 213 ASP A N 1
ATOM 1754 C CA . ASP A 1 213 ? 28.747 19.263 -7.466 1.00 15.31 213 ASP A CA 1
ATOM 1755 C C . ASP A 1 213 ? 29.279 19.769 -6.125 1.00 16.68 213 ASP A C 1
ATOM 1756 O O . ASP A 1 213 ? 28.946 20.871 -5.685 1.00 15.91 213 ASP A O 1
ATOM 1761 N N . LEU A 1 214 ? 30.104 18.954 -5.476 1.00 16.30 214 LEU A N 1
ATOM 1762 C CA . LEU A 1 214 ? 30.677 19.318 -4.185 1.00 17.04 214 LEU A CA 1
ATOM 1763 C C . LEU A 1 214 ? 31.691 20.450 -4.332 1.00 16.16 214 LEU A C 1
ATOM 1764 O O . LEU A 1 214 ? 31.663 21.418 -3.573 1.00 16.36 214 LEU A O 1
ATOM 1769 N N . ILE A 1 215 ? 32.585 20.328 -5.308 1.00 15.40 215 ILE A N 1
ATOM 1770 C CA . ILE A 1 215 ? 33.566 21.378 -5.566 1.00 18.13 215 ILE A CA 1
ATOM 1771 C C . ILE A 1 215 ? 32.843 22.689 -5.845 1.00 16.68 215 ILE A C 1
ATOM 1772 O O . ILE A 1 215 ? 33.239 23.748 -5.357 1.00 16.94 215 ILE A O 1
ATOM 1777 N N . ASP A 1 216 ? 31.777 22.606 -6.632 1.00 15.55 216 ASP A N 1
ATOM 1778 C CA . ASP A 1 216 ? 30.966 23.775 -6.959 1.00 16.47 216 ASP A CA 1
ATOM 1779 C C . ASP A 1 216 ? 30.412 24.435 -5.692 1.00 16.54 216 ASP A C 1
ATOM 1780 O O . ASP A 1 216 ? 30.455 25.660 -5.548 1.00 15.04 216 ASP A O 1
ATOM 1785 N N . TYR A 1 217 ? 29.896 23.620 -4.775 1.00 14.50 217 TYR A N 1
ATOM 1786 C CA . TYR A 1 217 ? 29.350 24.123 -3.513 1.00 16.14 217 TYR A CA 1
ATOM 1787 C C . TYR A 1 217 ? 30.423 24.823 -2.683 1.00 15.42 217 TYR A C 1
ATOM 1788 O O . TYR A 1 217 ? 30.221 25.931 -2.189 1.00 15.11 217 TYR A O 1
ATOM 1797 N N . MET A 1 218 ? 31.566 24.167 -2.530 1.00 15.15 218 MET A N 1
ATOM 1798 C CA . MET A 1 218 ? 32.639 24.704 -1.703 1.00 15.72 218 MET A CA 1
ATOM 1799 C C . MET A 1 218 ? 33.153 26.027 -2.276 1.00 15.64 218 MET A C 1
ATOM 1800 O O . MET A 1 218 ? 33.458 26.963 -1.537 1.00 16.19 218 MET A O 1
ATOM 1805 N N . GLN A 1 219 ? 33.234 26.104 -3.598 1.00 15.17 219 GLN A N 1
ATOM 1806 C CA . GLN A 1 219 ? 33.657 27.330 -4.262 1.00 14.87 219 GLN A CA 1
ATOM 1807 C C . GLN A 1 219 ? 32.588 28.422 -4.176 1.00 15.75 219 GLN A C 1
ATOM 1808 O O . GLN A 1 219 ? 32.910 29.607 -4.066 1.00 16.85 219 GLN A O 1
ATOM 1814 N N . ALA A 1 220 ? 31.320 28.025 -4.216 1.00 14.91 220 ALA A N 1
ATOM 1815 C CA . ALA A 1 220 ? 30.222 28.975 -4.078 1.00 16.28 220 ALA A CA 1
ATOM 1816 C C . ALA A 1 220 ? 30.179 29.578 -2.674 1.00 17.12 220 ALA A C 1
ATOM 1817 O O . ALA A 1 220 ? 29.950 30.778 -2.513 1.00 15.48 220 ALA A O 1
ATOM 1819 N N . LYS A 1 221 ? 30.397 28.742 -1.663 1.00 16.43 221 LYS A N 1
ATOM 1820 C CA . LYS A 1 221 ? 30.337 29.185 -0.273 1.00 17.61 221 LYS A CA 1
ATOM 1821 C C . LYS A 1 221 ? 31.706 29.650 0.221 1.00 18.76 221 LYS A C 1
ATOM 1822 O O . LYS A 1 221 ? 31.842 30.110 1.354 1.00 18.15 221 LYS A O 1
ATOM 1828 N N . ASN A 1 222 ? 32.716 29.524 -0.633 1.00 16.67 222 ASN A N 1
ATOM 1829 C CA . ASN A 1 222 ? 34.080 29.905 -0.276 1.00 16.56 222 ASN A CA 1
ATOM 1830 C C . ASN A 1 222 ? 34.559 29.219 1.000 1.00 19.86 222 ASN A C 1
ATOM 1831 O O . ASN A 1 222 ? 35.053 29.860 1.929 1.00 17.91 222 ASN A O 1
ATOM 1836 N N . LEU A 1 223 ? 34.398 27.901 1.024 1.00 16.97 223 LEU A N 1
ATOM 1837 C CA . LEU A 1 223 ? 34.946 27.056 2.073 1.00 17.56 223 LEU A CA 1
ATOM 1838 C C . LEU A 1 223 ? 36.059 26.245 1.431 1.00 17.56 223 LEU A C 1
ATOM 1839 O O . LEU A 1 223 ? 35.909 25.787 0.299 1.00 16.04 223 LEU A O 1
ATOM 1844 N N . CYS A 1 224 ? 37.178 26.072 2.127 1.00 18.81 224 CYS A N 1
ATOM 1845 C CA . CYS A 1 224 ? 38.329 25.437 1.500 1.00 18.17 224 CYS A CA 1
ATOM 1846 C C . CYS A 1 224 ? 38.035 23.973 1.198 1.00 17.97 224 CYS A C 1
ATOM 1847 O O . CYS A 1 224 ? 37.312 23.302 1.935 1.00 15.72 224 CYS A O 1
ATOM 1850 N N . TYR A 1 225 ? 38.587 23.490 0.093 1.00 15.64 225 TYR A N 1
ATOM 1851 C CA . TYR A 1 225 ? 38.359 22.119 -0.327 1.00 16.47 225 TYR A CA 1
ATOM 1852 C C . TYR A 1 225 ? 39.552 21.579 -1.093 1.00 16.40 225 TYR A C 1
ATOM 1853 O O . TYR A 1 225 ? 40.099 22.253 -1.959 1.00 17.19 225 TYR A O 1
ATOM 1862 N N . ILE A 1 226 ? 39.944 20.355 -0.759 1.00 16.63 226 ILE A N 1
ATOM 1863 C CA . ILE A 1 226 ? 40.974 19.638 -1.491 1.00 18.29 226 ILE A CA 1
ATOM 1864 C C . ILE A 1 226 ? 40.311 18.410 -2.095 1.00 18.29 226 ILE A C 1
ATOM 1865 O O . ILE A 1 226 ? 39.724 17.603 -1.375 1.00 17.19 226 ILE A O 1
ATOM 1870 N N . ASP A 1 227 ? 40.382 18.270 -3.415 1.00 19.21 227 ASP A N 1
ATOM 1871 C CA . ASP A 1 227 ? 39.633 17.217 -4.088 1.00 18.36 227 ASP A CA 1
ATOM 1872 C C . ASP A 1 227 ? 40.321 15.864 -3.974 1.00 18.75 227 ASP A C 1
ATOM 1873 O O . ASP A 1 227 ? 41.395 15.748 -3.385 1.00 20.03 227 ASP A O 1
ATOM 1878 N N . SER A 1 228 ? 39.690 14.843 -4.542 1.00 17.81 228 SER A N 1
ATOM 1879 C CA . SER A 1 228 ? 40.158 13.467 -4.406 1.00 20.07 228 SER A CA 1
ATOM 1880 C C . SER A 1 228 ? 41.542 13.246 -5.014 1.00 19.28 228 SER A C 1
ATOM 1881 O O . SER A 1 228 ? 42.191 12.237 -4.737 1.00 17.86 228 SER A O 1
ATOM 1884 N N . ALA A 1 229 ? 41.985 14.184 -5.845 1.00 18.91 229 ALA A N 1
ATOM 1885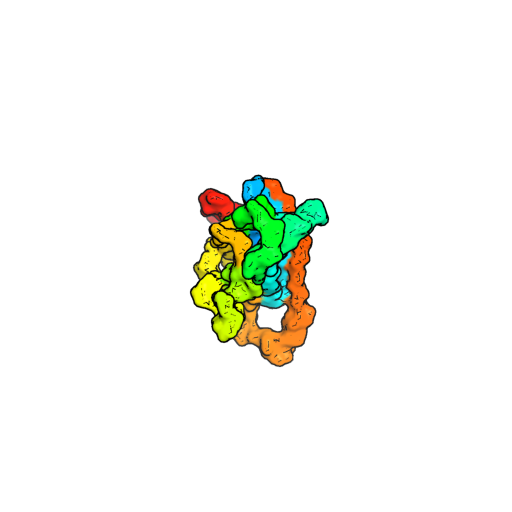 C CA . ALA A 1 229 ? 43.312 14.102 -6.449 1.00 20.74 229 ALA A CA 1
ATOM 1886 C C . ALA A 1 229 ? 44.313 14.946 -5.662 1.00 21.29 229 ALA A C 1
ATOM 1887 O O . ALA A 1 229 ? 45.432 15.188 -6.118 1.00 20.32 229 ALA A O 1
ATOM 1889 N N . ALA A 1 230 ? 43.896 15.387 -4.479 1.00 18.89 230 ALA A N 1
ATOM 1890 C CA . ALA A 1 230 ? 44.747 16.170 -3.587 1.00 22.50 230 ALA A CA 1
ATOM 1891 C C . ALA A 1 230 ? 45.056 17.565 -4.130 1.00 23.91 230 ALA A C 1
ATOM 1892 O O . ALA A 1 230 ? 46.062 18.166 -3.757 1.00 19.91 230 ALA A O 1
ATOM 1894 N N . VAL A 1 231 ? 44.195 18.080 -5.005 1.00 20.26 231 VAL A N 1
ATOM 1895 C CA . VAL A 1 231 ? 44.361 19.438 -5.510 1.00 19.42 231 VAL A CA 1
ATOM 1896 C C . VAL A 1 231 ? 43.483 20.410 -4.732 1.00 19.47 231 VAL A C 1
ATOM 1897 O O . VAL A 1 231 ? 42.296 20.160 -4.526 1.00 18.39 231 VAL A O 1
ATOM 1901 N N . VAL A 1 232 ? 44.073 21.518 -4.301 1.00 19.63 232 VAL A N 1
ATOM 1902 C CA . VAL A 1 232 ? 43.322 22.565 -3.621 1.00 18.99 232 VAL A CA 1
ATOM 1903 C C . VAL A 1 232 ? 42.493 23.338 -4.641 1.00 20.07 232 VAL A C 1
ATOM 1904 O O . VAL A 1 232 ? 43.039 24.074 -5.463 1.00 22.03 232 VAL A O 1
ATOM 1908 N N . ASP A 1 233 ? 41.176 23.170 -4.583 1.00 17.93 233 ASP A N 1
ATOM 1909 C CA . ASP A 1 233 ? 40.278 23.813 -5.538 1.00 19.79 233 ASP A CA 1
ATOM 1910 C C . ASP A 1 233 ? 39.685 25.097 -4.968 1.00 17.87 233 ASP A C 1
ATOM 1911 O O . ASP A 1 233 ? 39.285 25.990 -5.712 1.00 17.39 233 ASP A O 1
ATOM 1916 N N . CYS A 1 234 ? 39.628 25.179 -3.644 1.00 16.54 234 CYS A N 1
ATOM 1917 C CA . CYS A 1 234 ? 39.145 26.373 -2.965 1.00 17.73 234 CYS A CA 1
ATOM 1918 C C . CYS A 1 234 ? 39.924 26.547 -1.671 1.00 18.33 234 CYS A C 1
ATOM 1919 O O . CYS A 1 234 ? 40.170 25.574 -0.963 1.00 16.27 234 CYS A O 1
ATOM 1922 N N . ASN A 1 235 ? 40.318 27.780 -1.364 1.00 18.60 235 ASN A N 1
ATOM 1923 C CA . ASN A 1 235 ? 41.139 28.039 -0.186 1.00 19.83 235 ASN A CA 1
ATOM 1924 C C . ASN A 1 235 ? 40.590 29.143 0.718 1.00 20.50 235 ASN A C 1
ATOM 1925 O O . ASN A 1 235 ? 41.266 29.578 1.648 1.00 21.27 235 ASN A O 1
ATOM 1930 N N . GLY A 1 236 ? 39.367 29.589 0.447 1.00 18.51 236 GLY A N 1
ATOM 1931 C CA . GLY A 1 236 ? 38.705 30.565 1.295 1.00 19.71 236 GLY A CA 1
ATOM 1932 C C . GLY A 1 236 ? 39.107 32.002 1.017 1.00 22.11 236 GLY A C 1
ATOM 1933 O O . GLY A 1 236 ? 38.496 32.936 1.539 1.00 21.45 236 GLY A O 1
ATOM 1934 N N . LEU A 1 237 ? 40.132 32.182 0.190 1.00 19.16 237 LEU A N 1
ATOM 1935 C CA . LEU A 1 237 ? 40.683 33.506 -0.078 1.00 23.21 237 LEU A CA 1
ATOM 1936 C C . LEU A 1 237 ? 39.939 34.213 -1.209 1.00 21.61 237 LEU A C 1
ATOM 1937 O O . LEU A 1 237 ? 39.075 33.631 -1.862 1.00 20.50 237 LEU A O 1
ATOM 1942 N N . ALA A 1 238 ? 40.288 35.475 -1.434 1.00 22.02 238 ALA A N 1
ATOM 1943 C CA . ALA A 1 238 ? 39.650 36.279 -2.468 1.00 23.38 238 ALA A CA 1
ATOM 1944 C C . ALA A 1 238 ? 40.267 36.002 -3.830 1.00 23.08 238 ALA A C 1
ATOM 1945 O O . ALA A 1 238 ? 41.441 35.649 -3.929 1.00 25.00 238 ALA A O 1
ATOM 1947 N N . GLY A 1 239 ? 39.469 36.163 -4.880 1.00 21.47 239 GLY A N 1
ATOM 1948 C CA . GLY A 1 239 ? 39.978 36.079 -6.233 1.00 22.85 239 GLY A CA 1
ATOM 1949 C C . GLY A 1 239 ? 40.975 37.192 -6.483 1.00 25.99 239 GLY A C 1
ATOM 1950 O O . GLY A 1 239 ? 40.920 38.242 -5.841 1.00 25.84 239 GLY A O 1
ATOM 1951 N N . ASP A 1 240 ? 41.898 36.963 -7.409 1.00 28.15 240 ASP A N 1
ATOM 1952 C CA . ASP A 1 240 ? 42.876 37.981 -7.772 1.00 32.29 240 ASP A CA 1
ATOM 1953 C C . ASP A 1 240 ? 43.498 37.641 -9.117 1.00 32.88 240 ASP A C 1
ATOM 1954 O O . ASP A 1 240 ? 43.391 36.510 -9.591 1.00 30.56 240 ASP A O 1
ATOM 1959 N N . SER A 1 241 ? 44.137 38.627 -9.737 1.00 29.35 241 SER A N 1
ATOM 1960 C CA . SER A 1 241 ? 44.960 38.372 -10.912 1.00 32.35 241 SER A CA 1
ATOM 1961 C C . SER A 1 241 ? 46.402 38.227 -10.449 1.00 35.89 241 SER A C 1
ATOM 1962 O O . SER A 1 241 ? 46.708 38.474 -9.283 1.00 34.77 241 SER A O 1
ATOM 1965 N N . GLU A 1 242 ? 47.284 37.819 -11.354 1.00 39.39 242 GLU A N 1
ATOM 1966 C CA . GLU A 1 242 ? 48.698 37.690 -11.023 1.00 41.42 242 GLU A CA 1
ATOM 1967 C C . GLU A 1 242 ? 49.238 39.025 -10.521 1.00 45.08 242 GLU A C 1
ATOM 1968 O O . GLU A 1 242 ? 48.857 40.085 -11.020 1.00 41.30 242 GLU A O 1
ATOM 1974 N N . CYS A 1 243 ? 50.121 38.971 -9.530 1.00 47.82 243 CYS A N 1
ATOM 1975 C CA . CYS A 1 243 ? 50.712 40.181 -8.972 1.00 50.85 243 CYS A CA 1
ATOM 1976 C C . CYS A 1 243 ? 51.721 40.781 -9.946 1.00 52.52 243 CYS A C 1
ATOM 1977 O O . CYS A 1 243 ? 52.490 40.059 -10.583 1.00 59.17 243 CYS A O 1
#

Secondary structure (DSSP, 8-state):
---------HHHHHHHHHHHHHHHGGGSTT--EEEEEEEE-TTS-EEEEEEEESSEEEEEE-TGGGSS---GGGHHHHHHHHHHHHSTT------SS-TTS-SEEEEEEESSB-GGG-EEEEE-TTS-SSSSGGG--SS-TT-EEGGGSEE-SSSEEEEEEE--SSS-EEEEEEEBPPBTTB-TTSTTTHHHHHHH---EEPPPEEE-SHHHHHHHHHHHT--EE-TTS-EEE-SPPP----

InterPro domains:
  IPR035239 Cypovirus polyhedrin [PF17515] (8-238)

Solvent-accessible surface area: 14431 Å² total; per-residue (Å²): 176,124,124,83,182,110,161,99,93,103,137,108,100,176,99,93,97,66,39,101,119,110,46,87,30,26,75,100,49,42,18,90,2,67,0,0,0,0,0,30,6,94,95,45,15,17,12,0,0,9,6,38,0,17,9,52,0,58,23,125,0,59,2,65,48,0,4,33,87,41,102,119,83,66,50,94,133,2,103,27,6,29,30,54,37,117,118,83,121,112,15,102,35,140,111,128,93,8,185,29,0,2,57,1,0,10,0,0,0,12,5,10,0,28,19,143,63,0,56,0,3,23,2,36,45,73,30,60,33,67,164,34,177,167,150,17,162,68,62,14,138,193,10,42,83,1,105,101,6,87,138,18,12,74,14,0,37,3,6,106,2,40,11,203,68,19,48,37,0,0,54,1,58,0,21,16,95,56,66,75,87,78,78,22,94,49,111,184,26,57,39,99,1,111,147,60,20,120,56,64,111,60,123,24,81,92,17,104,69,37,44,71,0,40,97,33,0,84,67,88,84,4,0,1,18,23,103,77,82,81,69,42,14,52,12,63,29,66,129,94,177,175

B-factor: mean 22.03, std 7.99, range [9.82, 75.27]

Organism: NCBI:txid397545